Protein AF-A0A958RRZ6-F1 (afdb_monomer)

Sequence (248 aa):
MHFLVVSGFHLVIVDNLLTRVAFVKNRKGLQTFVLCFFALTAGLAPPITRSLVNKLLTDFSKKMRLSFDSLGICLLTSTLLLIVQPSWVHSTSFHLSWISSIVLNIPIQSSLIKGFLFYVLLLPLILQFQLPSPLSPIIIFFFGIAFVAVLFPVSVLAQFIAPFRQLGDGIWSATIHILREVSQASEFYLNESHSRSIEGVIYVCAIQIFFLSLSVSWRRSLFFSRVKPLNPSKSTNSSSGTSAKVPS

Foldseek 3Di:
DLLLVLQCVVLVVLLVVLVPPPPDPPSVVVSLVVLVVVCVVVVVPQSSVLVSQLVVLVVVCVVVVPPDQSLNSLLVSLVVVCVVPVCCLLPLSNLLNSLSSNLVRPPDPDPVVSVVSSCVLCVLVVVLVDDDDPCNVVVCVVVSCCCVVPLVVLVVCLVPPVVSVVVNVVVVVVVVVVVVVVVVVRPPDDDDNPPSSVVSSVSSVVVSVVSVVVVVVVVVVVVVVVPDPPPPPPPDDDDDDDDDDDDD

Mean predicted aligned error: 11.24 Å

Solvent-accessible surface area (backbone atoms only — not comparable to full-atom values): 14449 Å² total; per-residue (Å²): 111,64,80,65,67,21,64,30,51,68,57,53,49,52,49,55,54,56,68,66,54,82,84,58,92,58,50,67,62,53,48,54,50,51,52,50,51,52,33,57,78,60,68,53,42,56,21,46,44,50,49,51,49,34,48,52,51,50,53,48,29,60,74,70,66,50,91,69,51,70,47,56,45,50,51,51,38,52,53,52,46,40,70,76,41,55,74,49,63,74,32,64,53,33,50,55,24,47,53,51,51,50,51,72,47,47,93,67,84,51,66,66,59,45,51,52,52,46,48,63,71,41,40,69,63,44,62,73,78,42,82,79,56,91,58,48,66,59,52,52,50,55,52,38,50,48,40,61,72,47,50,45,56,37,49,57,44,23,75,78,36,71,78,38,31,60,54,32,53,50,54,48,50,53,51,52,51,54,51,46,58,59,44,62,75,54,59,88,65,84,90,81,85,72,78,62,59,59,61,48,36,53,51,53,52,51,52,50,52,51,53,51,52,49,53,54,52,53,52,51,52,55,52,54,69,66,56,62,75,78,73,77,72,81,79,76,85,77,87,88,85,86,82,88,80,88,82,135

Radius of gyration: 27.42 Å; Cα contacts (8 Å, |Δi|>4): 139; chains: 1; bounding box: 76×66×98 Å

Secondary structure (DSSP, 8-state):
-HHHHTT-HHHHHHHHHHHH-TT-TTHHHHHHHHHHHHHHHTTT-HHHHHHHHHHHHHHHHHHTT----HHHHHHHHHHHHHHH-GGGGG-HHHHHHHHHHHHHHS----HHHHHHHHHHHHHHHHTTT----TTHHHHHHHHHHHIIIIIHHHHHHHHH-HHHHHHHHHHHHHHHHHHHHHHHTTTTS----STHHHHHHHHHHHHHHHHHHHHHHHHHHHHHHHS---------------------

Structure (mmCIF, N/CA/C/O backbone):
data_AF-A0A958RRZ6-F1
#
_entry.id   AF-A0A958RRZ6-F1
#
loop_
_atom_site.group_PDB
_atom_site.id
_atom_site.type_symbol
_atom_site.label_atom_id
_atom_site.label_alt_id
_atom_site.label_comp_id
_atom_site.label_asym_id
_atom_site.label_entity_id
_atom_site.label_seq_id
_atom_site.pdbx_PDB_ins_code
_atom_site.Cartn_x
_atom_site.Cartn_y
_atom_site.Cartn_z
_atom_site.occupancy
_atom_site.B_iso_or_equiv
_atom_site.auth_seq_id
_atom_site.auth_comp_id
_atom_site.auth_asym_id
_atom_site.auth_atom_id
_atom_site.pdbx_PDB_model_num
ATOM 1 N N . MET A 1 1 ? 7.078 1.009 -13.554 1.00 38.91 1 MET A N 1
ATOM 2 C CA . MET A 1 1 ? 6.333 -0.187 -13.086 1.00 38.91 1 MET A CA 1
ATOM 3 C C . MET A 1 1 ? 6.124 -0.228 -11.570 1.00 38.91 1 MET A C 1
ATOM 5 O O . MET A 1 1 ? 5.000 -0.494 -11.161 1.00 38.91 1 MET A O 1
ATOM 9 N N . HIS A 1 2 ? 7.126 0.090 -10.732 1.00 43.28 2 HIS A N 1
ATOM 10 C CA . HIS A 1 2 ? 6.972 0.048 -9.266 1.00 43.28 2 HIS A CA 1
ATOM 11 C C . HIS A 1 2 ? 5.745 0.818 -8.744 1.00 43.28 2 HIS A C 1
ATOM 13 O O . HIS A 1 2 ? 4.931 0.220 -8.059 1.00 43.28 2 HIS A O 1
ATOM 19 N N . PHE A 1 3 ? 5.511 2.075 -9.136 1.00 42.69 3 PHE A N 1
ATOM 20 C CA . PHE A 1 3 ? 4.385 2.877 -8.616 1.00 42.69 3 PHE A CA 1
ATOM 21 C C . PHE A 1 3 ? 2.980 2.268 -8.802 1.00 42.69 3 PHE A C 1
ATOM 23 O O . PHE A 1 3 ? 2.107 2.486 -7.965 1.00 42.69 3 PHE A O 1
ATOM 30 N N . LEU A 1 4 ? 2.766 1.473 -9.854 1.00 41.72 4 LEU A N 1
ATOM 31 C CA . LEU A 1 4 ? 1.467 0.859 -10.162 1.00 41.72 4 LEU A CA 1
ATOM 32 C C . LEU A 1 4 ? 1.274 -0.502 -9.492 1.00 41.72 4 LEU A C 1
ATOM 34 O O . LEU A 1 4 ? 0.159 -0.865 -9.126 1.00 41.72 4 LEU A O 1
ATOM 38 N N . VAL A 1 5 ? 2.368 -1.232 -9.274 1.00 47.50 5 VAL A N 1
ATOM 39 C CA . VAL A 1 5 ? 2.376 -2.512 -8.549 1.00 47.50 5 VAL A CA 1
ATOM 40 C C . VAL A 1 5 ? 2.359 -2.288 -7.027 1.00 47.50 5 VAL A C 1
ATOM 42 O O . VAL A 1 5 ? 1.821 -3.094 -6.271 1.00 47.50 5 VAL A O 1
ATOM 45 N N . VAL A 1 6 ? 2.891 -1.157 -6.561 1.00 49.62 6 VAL A N 1
ATOM 46 C CA . VAL A 1 6 ? 3.127 -0.842 -5.141 1.00 49.62 6 VAL A CA 1
ATOM 47 C C . VAL A 1 6 ? 1.870 -0.460 -4.349 1.00 49.62 6 VAL A C 1
ATOM 49 O O . VAL A 1 6 ? 1.841 -0.597 -3.122 1.00 49.62 6 VAL A O 1
ATOM 52 N N . SER A 1 7 ? 0.807 -0.001 -5.002 1.00 54.22 7 SER A N 1
ATOM 53 C CA . SER A 1 7 ? -0.358 0.546 -4.293 1.00 54.22 7 SER A CA 1
ATOM 54 C C . SER A 1 7 ? -1.285 -0.516 -3.690 1.00 54.22 7 SER A C 1
ATOM 56 O O . SER A 1 7 ? -2.201 -0.167 -2.949 1.00 54.22 7 SER A O 1
ATOM 58 N N . GLY A 1 8 ? -1.103 -1.805 -4.006 1.00 57.88 8 GLY A N 1
ATOM 59 C CA . GLY A 1 8 ? -2.118 -2.814 -3.676 1.00 57.88 8 GLY A CA 1
ATOM 60 C C . GLY A 1 8 ? -3.463 -2.523 -4.361 1.00 57.88 8 GLY A C 1
ATOM 61 O O . GLY A 1 8 ? -4.487 -3.083 -3.981 1.00 57.88 8 GLY A O 1
ATOM 62 N N . PHE A 1 9 ? -3.475 -1.657 -5.381 1.00 65.88 9 PHE A N 1
ATOM 63 C CA . PHE A 1 9 ? -4.674 -1.288 -6.129 1.00 65.88 9 PHE A CA 1
ATOM 64 C C . PHE A 1 9 ? -5.311 -2.496 -6.814 1.00 65.88 9 PHE A C 1
ATOM 66 O O . PHE A 1 9 ? -6.529 -2.615 -6.822 1.00 65.88 9 PHE A O 1
ATOM 73 N N . HIS A 1 10 ? -4.500 -3.450 -7.276 1.00 68.38 10 HIS A N 1
ATOM 74 C CA . HIS A 1 10 ? -4.975 -4.744 -7.769 1.00 68.38 10 HIS A CA 1
ATOM 75 C C . HIS A 1 10 ? -5.830 -5.472 -6.723 1.00 68.38 10 HIS A C 1
ATOM 77 O O . HIS A 1 10 ? -6.904 -5.962 -7.047 1.00 68.38 10 HIS A O 1
ATOM 83 N N . LEU A 1 11 ? -5.410 -5.466 -5.453 1.00 67.00 11 LEU A N 1
ATOM 84 C CA . LEU A 1 11 ? -6.177 -6.050 -4.352 1.00 67.00 11 LEU A CA 1
ATOM 85 C C . LEU A 1 11 ? -7.494 -5.305 -4.121 1.00 67.00 11 LEU A C 1
ATOM 87 O O . LEU A 1 11 ? -8.515 -5.944 -3.893 1.00 67.00 11 LEU A O 1
ATOM 91 N N . VAL A 1 12 ? -7.488 -3.973 -4.218 1.00 69.19 12 VAL A N 1
ATOM 92 C CA . VAL A 1 12 ? -8.700 -3.144 -4.100 1.00 69.19 12 VAL A CA 1
ATOM 93 C C . VAL A 1 12 ? -9.655 -3.383 -5.272 1.00 69.19 12 VAL A C 1
ATOM 95 O O . VAL A 1 12 ? -10.864 -3.445 -5.071 1.00 69.19 12 VAL A O 1
ATOM 98 N N . ILE A 1 13 ? -9.143 -3.551 -6.492 1.00 71.12 13 ILE A N 1
ATOM 99 C CA . ILE A 1 13 ? -9.958 -3.902 -7.659 1.00 71.12 13 ILE A CA 1
ATOM 100 C C . ILE A 1 13 ? -10.558 -5.289 -7.481 1.00 71.12 13 ILE A C 1
ATOM 102 O O . ILE A 1 13 ? -11.761 -5.441 -7.664 1.00 71.12 13 ILE A O 1
ATOM 106 N N . VAL A 1 14 ? -9.753 -6.284 -7.105 1.00 70.38 14 VAL A N 1
ATOM 107 C CA . VAL A 1 14 ? -10.230 -7.651 -6.858 1.00 70.38 14 VAL A CA 1
ATOM 108 C C . VAL A 1 14 ? -11.285 -7.651 -5.748 1.00 70.38 14 VAL A C 1
ATOM 110 O O . VAL A 1 14 ? -12.340 -8.255 -5.921 1.00 70.38 14 VAL A O 1
ATOM 113 N N . ASP A 1 15 ? -11.060 -6.907 -4.661 1.00 70.81 15 ASP A N 1
ATOM 114 C CA . ASP A 1 15 ? -12.034 -6.681 -3.585 1.00 70.81 15 ASP A CA 1
ATOM 115 C C . ASP A 1 15 ? -13.344 -6.074 -4.128 1.00 70.81 15 ASP A C 1
ATOM 117 O O . ASP A 1 15 ? -14.431 -6.626 -3.931 1.00 70.81 15 ASP A O 1
ATOM 121 N N . ASN A 1 16 ? -13.254 -4.987 -4.896 1.00 75.25 16 ASN A N 1
ATOM 122 C CA . ASN A 1 16 ? -14.414 -4.306 -5.472 1.00 75.25 16 ASN A CA 1
ATOM 123 C C . ASN A 1 16 ? -15.174 -5.173 -6.486 1.00 75.25 16 ASN A C 1
ATOM 125 O O . ASN A 1 16 ? -16.406 -5.151 -6.506 1.00 75.25 16 ASN A O 1
ATOM 129 N N . LEU A 1 17 ? -14.466 -5.941 -7.317 1.00 76.69 17 LEU A N 1
ATOM 130 C CA . LEU A 1 17 ? -15.059 -6.871 -8.277 1.00 76.69 17 LEU A CA 1
ATOM 131 C C . LEU A 1 17 ? -15.799 -7.989 -7.546 1.00 76.69 17 LEU A C 1
ATOM 133 O O . LEU A 1 17 ? -16.977 -8.211 -7.818 1.00 76.69 17 LEU A O 1
ATOM 137 N N . LEU A 1 18 ? -15.158 -8.630 -6.564 1.00 74.50 18 LEU A N 1
ATOM 138 C CA . LEU A 1 18 ? -15.774 -9.681 -5.749 1.00 74.50 18 LEU A CA 1
ATOM 139 C C . LEU A 1 18 ? -16.993 -9.169 -4.979 1.00 74.50 18 LEU A C 1
ATOM 141 O O . LEU A 1 18 ? -17.994 -9.875 -4.870 1.00 74.50 18 LEU A O 1
ATOM 145 N N . THR A 1 19 ? -16.947 -7.925 -4.498 1.00 73.56 19 THR A N 1
ATOM 146 C CA . THR A 1 19 ? -18.075 -7.295 -3.797 1.00 73.56 19 THR A CA 1
ATOM 147 C C . THR A 1 19 ? -19.307 -7.152 -4.699 1.00 73.56 19 THR A C 1
ATOM 149 O O . THR A 1 19 ? -20.437 -7.277 -4.218 1.00 73.56 19 THR A O 1
ATOM 152 N N . ARG A 1 20 ? -19.110 -6.943 -6.009 1.00 78.00 20 ARG A N 1
ATOM 153 C CA . ARG A 1 20 ? -20.194 -6.827 -7.001 1.00 78.00 20 ARG A CA 1
ATOM 154 C C . ARG A 1 20 ? -20.777 -8.173 -7.435 1.00 78.00 20 ARG A C 1
ATOM 156 O O . ARG A 1 20 ? -21.882 -8.199 -7.972 1.00 78.00 20 ARG A O 1
ATOM 163 N N . VAL A 1 21 ? -20.097 -9.291 -7.179 1.00 78.06 21 VAL A N 1
ATOM 164 C CA . VAL A 1 21 ? -20.622 -10.626 -7.497 1.00 78.06 21 VAL A CA 1
ATOM 165 C C . VAL A 1 21 ? -21.685 -11.013 -6.459 1.00 78.06 21 VAL A C 1
ATOM 167 O O . VAL A 1 21 ? -21.392 -11.453 -5.347 1.00 78.06 21 VAL A O 1
ATOM 170 N N . ALA A 1 22 ? -22.957 -10.828 -6.820 1.00 58.88 22 ALA A N 1
ATOM 171 C CA . ALA A 1 22 ? -24.096 -10.930 -5.905 1.00 58.88 22 ALA A CA 1
ATOM 172 C C . ALA A 1 22 ? -24.429 -12.362 -5.419 1.00 58.88 22 ALA A C 1
ATOM 174 O O . ALA A 1 22 ? -25.208 -12.532 -4.481 1.00 58.88 22 ALA A O 1
ATOM 175 N N . PHE A 1 23 ? -23.838 -13.403 -6.000 1.00 70.88 23 PHE A N 1
ATOM 176 C CA . PHE A 1 23 ? -24.360 -14.769 -5.862 1.00 70.88 23 PHE A CA 1
ATOM 177 C C . PHE A 1 23 ? -23.712 -15.628 -4.766 1.00 70.88 23 PHE A C 1
ATOM 179 O O . PHE A 1 23 ? -24.150 -16.749 -4.526 1.00 70.88 23 PHE A O 1
ATOM 186 N N . VAL A 1 24 ? -22.699 -15.131 -4.051 1.00 73.75 24 VAL A N 1
ATOM 187 C CA . VAL A 1 24 ? -21.978 -15.945 -3.056 1.00 73.75 24 VAL A CA 1
ATOM 188 C C . VAL A 1 24 ? -22.533 -15.711 -1.643 1.00 73.75 24 VAL A C 1
ATOM 190 O O . VAL A 1 24 ? -22.578 -14.577 -1.173 1.00 73.75 24 VAL A O 1
ATOM 193 N N . LYS A 1 25 ? -22.934 -16.781 -0.936 1.00 73.94 25 LYS A N 1
ATOM 194 C CA . LYS A 1 25 ? -23.472 -16.727 0.445 1.00 73.94 25 LYS A CA 1
ATOM 195 C C . LYS A 1 25 ? -22.397 -16.395 1.494 1.00 73.94 25 LYS A C 1
ATOM 197 O O . LYS A 1 25 ? -22.675 -15.686 2.454 1.00 73.94 25 LYS A O 1
ATOM 202 N N . ASN A 1 26 ? -21.153 -16.846 1.293 1.00 79.56 26 ASN A N 1
ATOM 203 C CA . ASN A 1 26 ? -20.008 -16.561 2.170 1.00 79.56 26 ASN A CA 1
ATOM 204 C C . ASN A 1 26 ? -18.997 -15.600 1.511 1.00 79.56 26 ASN A C 1
ATOM 206 O O . ASN A 1 26 ? -17.836 -15.947 1.286 1.00 79.56 26 ASN A O 1
ATOM 210 N N . ARG A 1 27 ? -19.449 -14.386 1.163 1.00 78.75 27 ARG A N 1
ATOM 211 C CA . ARG A 1 27 ? -18.637 -13.416 0.396 1.00 78.75 27 ARG A CA 1
ATOM 212 C C . ARG A 1 27 ? -17.329 -13.048 1.085 1.00 78.75 27 ARG A C 1
ATOM 214 O O . ARG A 1 27 ? -16.295 -13.042 0.437 1.00 78.75 27 ARG A O 1
ATOM 221 N N . LYS A 1 28 ? -17.368 -12.778 2.395 1.00 80.44 28 LYS A N 1
ATOM 222 C CA . LYS A 1 28 ? -16.180 -12.359 3.157 1.00 80.44 28 LYS A CA 1
ATOM 223 C C . LYS A 1 28 ? -15.124 -13.462 3.212 1.00 80.44 28 LYS A C 1
ATOM 225 O O . LYS A 1 28 ? -13.957 -13.181 2.985 1.00 80.44 28 LYS A O 1
ATOM 230 N N . GLY A 1 29 ? -15.537 -14.710 3.457 1.00 84.12 29 GLY A N 1
ATOM 231 C CA . GLY A 1 29 ? -14.620 -15.851 3.470 1.00 84.12 29 GLY A CA 1
ATOM 232 C C . GLY A 1 29 ? -13.975 -16.090 2.105 1.00 84.12 29 GLY A C 1
ATOM 233 O O . GLY A 1 29 ? -12.754 -16.201 2.023 1.00 84.12 29 GLY A O 1
ATOM 234 N N . LEU A 1 30 ? -14.777 -16.089 1.031 1.00 82.50 30 LEU A N 1
ATOM 235 C CA . LEU A 1 30 ? -14.264 -16.228 -0.336 1.00 82.50 30 LEU A CA 1
ATOM 236 C C . LEU A 1 30 ? -13.318 -15.081 -0.696 1.00 82.50 30 LEU A C 1
ATOM 238 O O . LEU A 1 30 ? -12.262 -15.311 -1.270 1.00 82.50 30 LEU A O 1
ATOM 242 N N . GLN A 1 31 ? -13.672 -13.853 -0.329 1.00 82.19 31 GLN A N 1
ATOM 243 C CA . GLN A 1 31 ? -12.838 -12.689 -0.567 1.00 82.19 31 GLN A CA 1
ATOM 244 C C . GLN A 1 31 ? -11.481 -12.826 0.121 1.00 82.19 31 GLN A C 1
ATOM 246 O O . GLN A 1 31 ? -10.456 -12.703 -0.542 1.00 82.19 31 GLN A O 1
ATOM 251 N N . THR A 1 32 ? -11.450 -13.117 1.422 1.00 85.88 32 THR A N 1
ATOM 252 C CA . THR A 1 32 ? -10.188 -13.332 2.139 1.00 85.88 32 THR A CA 1
ATOM 253 C C . THR A 1 32 ? -9.383 -14.467 1.511 1.00 85.88 32 THR A C 1
ATOM 255 O O . THR A 1 32 ? -8.183 -14.311 1.315 1.00 85.88 32 THR A O 1
ATOM 258 N N . PHE A 1 33 ? -10.032 -15.570 1.128 1.00 86.69 33 PHE A N 1
ATOM 259 C CA . PHE A 1 33 ? -9.373 -16.688 0.456 1.00 86.69 33 PHE A CA 1
ATOM 260 C C . PHE A 1 33 ? -8.731 -16.276 -0.875 1.00 86.69 33 PHE A C 1
ATOM 262 O O . PHE A 1 33 ? -7.549 -16.538 -1.082 1.00 86.69 33 PHE A O 1
ATOM 269 N N . VAL A 1 34 ? -9.468 -15.581 -1.747 1.00 84.00 34 VAL A N 1
ATOM 270 C CA . VAL A 1 34 ? -8.956 -15.107 -3.044 1.00 84.00 34 VAL A CA 1
ATOM 271 C C . VAL A 1 34 ? -7.809 -14.120 -2.850 1.00 84.00 34 VAL A C 1
ATOM 273 O O . VAL A 1 34 ? -6.812 -14.202 -3.559 1.00 84.00 34 VAL A O 1
ATOM 276 N N . LEU A 1 35 ? -7.909 -13.219 -1.870 1.00 83.94 35 LEU A N 1
ATOM 277 C CA . LEU A 1 35 ? -6.840 -12.270 -1.562 1.00 83.94 35 LEU A CA 1
ATOM 278 C C . LEU A 1 35 ? -5.577 -12.972 -1.039 1.00 83.94 35 LEU A C 1
ATOM 280 O O . LEU A 1 35 ? -4.474 -12.620 -1.454 1.00 83.94 35 LEU A O 1
ATOM 284 N N . CYS A 1 36 ? -5.724 -13.977 -0.172 1.00 87.81 36 CYS A N 1
ATOM 285 C CA . CYS A 1 36 ? -4.607 -14.797 0.300 1.00 87.81 36 CYS A CA 1
ATOM 286 C C . CYS A 1 36 ? -3.972 -15.591 -0.846 1.00 87.81 36 CYS A C 1
ATOM 288 O O . CYS A 1 36 ? -2.753 -15.583 -0.992 1.00 87.81 36 CYS A O 1
ATOM 290 N N . PHE A 1 37 ? -4.788 -16.236 -1.682 1.00 85.62 37 PHE A N 1
ATOM 291 C CA . PHE A 1 37 ? -4.311 -16.976 -2.846 1.00 85.62 37 PHE A CA 1
ATOM 292 C 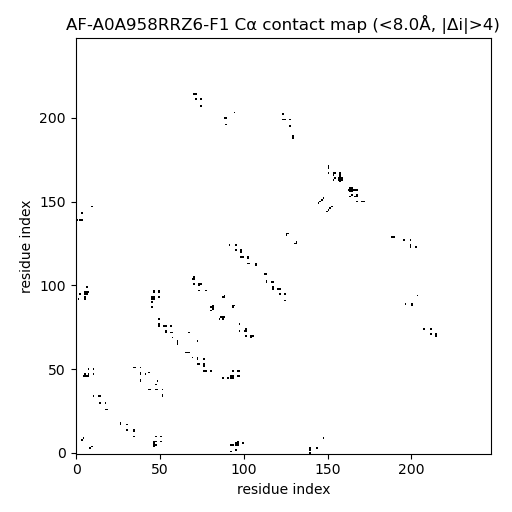C . PHE A 1 37 ? -3.557 -16.058 -3.811 1.00 85.62 37 PHE A C 1
ATOM 294 O O . PHE A 1 37 ? -2.429 -16.359 -4.191 1.00 85.62 37 PHE A O 1
ATOM 301 N N . PHE A 1 38 ? -4.122 -14.888 -4.120 1.00 83.12 38 PHE A N 1
ATOM 302 C CA . PHE A 1 38 ? -3.458 -13.873 -4.931 1.00 83.12 38 PHE A CA 1
ATOM 303 C C . PHE A 1 38 ? -2.105 -13.474 -4.330 1.00 83.12 38 PHE A C 1
ATOM 305 O O . PHE A 1 38 ? -1.098 -13.468 -5.037 1.00 83.12 38 PHE A O 1
ATOM 312 N N . ALA A 1 39 ? -2.047 -13.211 -3.021 1.00 86.19 39 ALA A N 1
ATOM 313 C CA . ALA A 1 39 ? -0.801 -12.850 -2.351 1.00 86.19 39 ALA A CA 1
ATOM 314 C C . ALA A 1 39 ? 0.271 -13.949 -2.440 1.00 86.19 39 ALA A C 1
ATOM 316 O O . ALA A 1 39 ? 1.441 -13.631 -2.653 1.00 86.19 39 ALA A O 1
ATOM 317 N N . LEU A 1 40 ? -0.125 -15.221 -2.339 1.00 86.94 40 LEU A N 1
ATOM 318 C CA . LEU A 1 40 ? 0.776 -16.362 -2.520 1.00 86.94 40 LEU A CA 1
ATOM 319 C C . LEU A 1 40 ? 1.272 -16.467 -3.965 1.00 86.94 40 LEU A C 1
ATOM 321 O O . LEU A 1 40 ? 2.475 -16.581 -4.184 1.00 86.94 40 LEU A O 1
ATOM 325 N N . THR A 1 41 ? 0.378 -16.354 -4.954 1.00 79.25 41 THR A N 1
ATOM 326 C CA . THR A 1 41 ? 0.770 -16.382 -6.377 1.00 79.25 41 THR A CA 1
ATOM 327 C C . THR A 1 41 ? 1.669 -15.209 -6.765 1.00 79.25 41 THR A C 1
ATOM 329 O O . THR A 1 41 ? 2.517 -15.343 -7.641 1.00 79.25 41 THR A O 1
ATOM 332 N N . ALA A 1 42 ? 1.531 -14.074 -6.078 1.00 78.69 42 ALA A N 1
ATOM 333 C CA . ALA A 1 42 ? 2.367 -12.895 -6.262 1.00 78.69 42 ALA A CA 1
ATOM 334 C C . ALA A 1 42 ? 3.663 -12.920 -5.424 1.00 78.69 42 ALA A C 1
ATOM 336 O O . ALA A 1 42 ? 4.330 -11.890 -5.297 1.00 78.69 42 ALA A O 1
ATOM 337 N N . GLY A 1 43 ? 4.009 -14.061 -4.815 1.00 83.75 43 GLY A N 1
ATOM 338 C CA . GLY A 1 43 ? 5.267 -14.246 -4.087 1.00 83.75 43 GLY A CA 1
ATOM 339 C C . GLY A 1 43 ? 5.382 -13.429 -2.798 1.00 83.75 43 GLY A C 1
ATOM 340 O O . GLY A 1 43 ? 6.492 -13.096 -2.392 1.00 83.75 43 GLY A O 1
ATOM 341 N N . LEU A 1 44 ? 4.256 -13.067 -2.169 1.00 87.00 44 LEU A N 1
ATOM 342 C CA . LEU A 1 44 ? 4.213 -12.303 -0.913 1.00 87.00 44 LEU A CA 1
ATOM 343 C C . LEU A 1 44 ? 5.025 -10.996 -0.951 1.00 87.00 44 LEU A C 1
ATOM 345 O O . LEU A 1 44 ? 5.613 -10.583 0.055 1.00 87.00 44 LEU A O 1
ATOM 349 N N . ALA A 1 45 ? 5.027 -10.313 -2.101 1.00 87.06 45 ALA A N 1
ATOM 350 C CA . ALA A 1 45 ? 5.711 -9.035 -2.252 1.00 87.06 45 ALA A CA 1
ATOM 351 C C . ALA A 1 45 ? 5.294 -8.038 -1.142 1.00 87.06 45 ALA A C 1
ATOM 353 O O . ALA A 1 45 ? 4.108 -7.967 -0.796 1.00 87.06 45 ALA A O 1
ATOM 354 N N . PRO A 1 46 ? 6.217 -7.209 -0.612 1.00 89.31 46 PRO A N 1
ATOM 355 C CA . PRO A 1 46 ? 5.953 -6.340 0.539 1.00 89.31 46 PRO A CA 1
ATOM 356 C C . PRO A 1 46 ? 4.661 -5.498 0.472 1.00 89.31 46 PRO A C 1
ATOM 358 O O . PRO A 1 46 ? 3.899 -5.513 1.442 1.00 89.31 46 PRO A O 1
ATOM 361 N N . PRO A 1 47 ? 4.336 -4.794 -0.638 1.00 88.06 47 PRO A N 1
ATOM 362 C CA . PRO A 1 47 ? 3.096 -4.015 -0.726 1.00 88.06 47 PRO A CA 1
ATOM 363 C C . PRO A 1 47 ? 1.831 -4.882 -0.647 1.00 88.06 47 PRO A C 1
ATOM 365 O O . PRO A 1 47 ? 0.834 -4.475 -0.045 1.00 88.06 47 PRO A O 1
ATOM 368 N N . ILE A 1 48 ? 1.878 -6.082 -1.230 1.00 88.12 48 ILE A N 1
ATOM 369 C CA . ILE A 1 48 ? 0.763 -7.030 -1.274 1.00 88.12 48 ILE A CA 1
ATOM 370 C C . ILE A 1 48 ? 0.522 -7.583 0.125 1.00 88.12 48 ILE A C 1
ATOM 372 O O . ILE A 1 48 ? -0.584 -7.449 0.652 1.00 88.12 48 ILE A O 1
ATOM 376 N N . THR A 1 49 ? 1.570 -8.096 0.770 1.00 91.94 49 THR A N 1
ATOM 377 C CA . THR A 1 49 ? 1.487 -8.632 2.132 1.00 91.94 49 THR A CA 1
ATOM 378 C C . THR A 1 49 ? 1.028 -7.566 3.122 1.00 91.94 49 THR A C 1
ATOM 380 O O . THR A 1 49 ? 0.142 -7.823 3.935 1.00 91.94 49 THR A O 1
ATOM 383 N N . ARG A 1 50 ? 1.522 -6.327 2.995 1.00 93.12 50 ARG A N 1
ATOM 384 C CA . ARG A 1 50 ? 1.048 -5.199 3.806 1.00 93.12 50 ARG A CA 1
ATOM 385 C C . ARG A 1 50 ? -0.437 -4.923 3.624 1.00 93.12 50 ARG A C 1
ATOM 387 O O . ARG A 1 50 ? -1.152 -4.784 4.614 1.00 93.12 50 ARG A O 1
ATOM 394 N N . SER A 1 51 ? -0.918 -4.858 2.386 1.00 89.69 51 SER A N 1
ATOM 395 C CA . SER A 1 51 ? -2.344 -4.635 2.125 1.00 89.69 51 SER A CA 1
ATOM 396 C C . SER A 1 51 ? -3.227 -5.771 2.667 1.00 89.69 51 SER A C 1
ATOM 398 O O . SER A 1 51 ? -4.273 -5.494 3.259 1.00 89.69 51 SER A O 1
ATOM 400 N N . LEU A 1 52 ? -2.768 -7.025 2.559 1.00 91.00 52 LEU A N 1
ATOM 401 C CA . LEU A 1 52 ? -3.454 -8.201 3.092 1.00 91.00 52 LEU A CA 1
ATOM 402 C C . LEU A 1 52 ? -3.537 -8.153 4.622 1.00 91.00 52 LEU A C 1
ATOM 404 O O . LEU A 1 52 ? -4.631 -8.241 5.178 1.00 91.00 52 LEU A O 1
ATOM 408 N N . VAL A 1 53 ? -2.410 -7.947 5.310 1.00 94.38 53 VAL A N 1
ATOM 409 C CA . VAL A 1 53 ? -2.381 -7.857 6.780 1.00 94.38 53 VAL A CA 1
ATOM 410 C C . VAL A 1 53 ? -3.206 -6.668 7.274 1.00 94.38 53 VAL A C 1
ATOM 412 O O . VAL A 1 53 ? -3.966 -6.816 8.228 1.00 94.38 53 VAL A O 1
ATOM 415 N N . ASN A 1 54 ? -3.154 -5.519 6.592 1.00 93.44 54 ASN A N 1
ATOM 416 C CA . ASN A 1 54 ? -3.971 -4.358 6.945 1.00 93.44 54 ASN A CA 1
ATOM 417 C C . ASN A 1 54 ? -5.473 -4.667 6.848 1.00 93.44 54 ASN A C 1
ATOM 419 O O . ASN A 1 54 ? -6.243 -4.288 7.733 1.00 93.44 54 ASN A O 1
ATOM 423 N N . LYS A 1 55 ? -5.903 -5.374 5.794 1.00 90.19 55 LYS A N 1
ATOM 424 C CA . LYS A 1 55 ? -7.294 -5.826 5.634 1.00 90.19 55 LYS A CA 1
ATOM 425 C C . LYS A 1 55 ? -7.692 -6.786 6.756 1.00 90.19 55 LYS A C 1
ATOM 427 O O . LYS A 1 55 ? -8.711 -6.554 7.403 1.00 90.19 55 LYS A O 1
ATOM 432 N N . LEU A 1 56 ? -6.870 -7.801 7.032 1.00 92.56 56 LEU A N 1
ATOM 433 C CA . LEU A 1 56 ? -7.116 -8.775 8.100 1.00 92.56 56 LEU A CA 1
ATOM 434 C C . LEU A 1 56 ? -7.220 -8.104 9.473 1.00 92.56 56 LEU A C 1
ATOM 436 O O . LEU A 1 56 ? -8.163 -8.377 10.212 1.00 92.56 56 LEU A O 1
ATOM 440 N N . LEU A 1 57 ? -6.313 -7.179 9.797 1.00 94.69 57 LEU A N 1
ATOM 441 C CA . LEU A 1 57 ? -6.361 -6.413 11.044 1.00 94.69 57 LEU A CA 1
ATOM 442 C C . LEU A 1 57 ? -7.576 -5.488 11.108 1.00 94.69 57 LEU A C 1
ATOM 444 O O . LEU A 1 57 ? -8.169 -5.340 12.172 1.00 94.69 57 LEU A O 1
ATOM 448 N N . THR A 1 58 ? -7.992 -4.907 9.982 1.00 92.19 58 THR A N 1
ATOM 449 C CA . THR A 1 58 ? -9.226 -4.110 9.902 1.00 92.19 58 THR A CA 1
ATOM 450 C C . THR A 1 58 ? -10.456 -4.957 10.207 1.00 92.19 58 THR A C 1
ATOM 452 O O . THR A 1 58 ? -11.297 -4.560 11.018 1.00 92.19 58 THR A O 1
ATOM 455 N N . ASP A 1 59 ? -10.563 -6.130 9.591 1.00 90.94 59 ASP A N 1
ATOM 456 C CA . ASP A 1 59 ? -11.697 -7.029 9.790 1.00 90.94 59 ASP A CA 1
ATOM 457 C C . ASP A 1 59 ? -11.696 -7.630 11.203 1.00 90.94 59 ASP A C 1
ATOM 459 O O . ASP A 1 59 ? -12.746 -7.697 11.849 1.00 90.94 59 ASP A O 1
ATOM 463 N N . PHE A 1 60 ? -10.519 -7.980 11.727 1.00 93.31 60 PHE A N 1
ATOM 464 C CA . PHE A 1 60 ? -10.342 -8.434 13.104 1.00 93.31 60 PHE A CA 1
ATOM 465 C C . PHE A 1 60 ? -10.712 -7.347 14.119 1.00 93.31 60 PHE A C 1
ATOM 467 O O . PHE A 1 60 ? -11.501 -7.602 15.027 1.00 93.31 60 PHE A O 1
ATOM 474 N N . SER A 1 61 ? -10.219 -6.120 13.927 1.00 94.25 61 SER A N 1
ATOM 475 C CA . SER A 1 61 ? -10.539 -4.958 14.764 1.00 94.25 61 SER A CA 1
ATOM 476 C C . SER A 1 61 ? -12.048 -4.716 14.824 1.00 94.25 61 SER A C 1
ATOM 478 O O . SER A 1 61 ? -12.617 -4.601 15.910 1.00 94.25 61 SER A O 1
ATOM 480 N N . LYS A 1 62 ? -12.734 -4.766 13.673 1.00 91.00 62 LYS A N 1
ATOM 481 C CA . LYS A 1 62 ? -14.201 -4.661 13.598 1.00 91.00 62 LYS A CA 1
ATOM 482 C C . LYS A 1 62 ? -14.908 -5.802 14.330 1.00 91.00 62 LYS A C 1
ATOM 484 O O . LYS A 1 62 ? -15.858 -5.545 15.067 1.00 91.00 62 LYS A O 1
ATOM 489 N N . LYS A 1 63 ? -14.456 -7.048 14.148 1.00 92.31 63 LYS A N 1
ATOM 490 C CA . LYS A 1 63 ? -15.043 -8.230 14.805 1.00 92.31 63 LYS A CA 1
ATOM 491 C C . LYS A 1 63 ? -14.907 -8.157 16.328 1.00 92.31 63 LYS A C 1
ATOM 493 O O . LYS A 1 63 ? -15.861 -8.463 17.035 1.00 92.31 63 LYS A O 1
ATOM 498 N N . MET A 1 64 ? -13.752 -7.707 16.809 1.00 95.31 64 MET A N 1
ATOM 499 C CA . MET A 1 64 ? -13.439 -7.565 18.233 1.00 95.31 64 MET A CA 1
ATOM 500 C C . MET A 1 64 ? -13.902 -6.228 18.831 1.00 95.31 64 MET A C 1
ATOM 502 O O . MET A 1 64 ? -13.717 -6.001 20.022 1.00 95.31 64 MET A O 1
ATOM 506 N N . ARG A 1 65 ? -14.507 -5.342 18.023 1.00 92.44 65 ARG A N 1
ATOM 507 C CA . ARG A 1 65 ? -14.923 -3.979 18.409 1.00 92.44 65 ARG A CA 1
ATOM 508 C C . ARG A 1 65 ? -13.780 -3.141 18.996 1.00 92.44 65 ARG A C 1
ATOM 510 O O . ARG A 1 65 ? -14.000 -2.306 19.871 1.00 92.44 65 ARG A O 1
ATOM 517 N N . LEU A 1 66 ? -12.560 -3.348 18.505 1.00 91.06 66 LEU A N 1
ATOM 518 C CA . LEU A 1 66 ? -11.410 -2.538 18.889 1.00 91.06 66 LEU A CA 1
ATOM 519 C C . LEU A 1 66 ? -11.546 -1.154 18.243 1.00 91.06 66 LEU A C 1
ATOM 521 O O . LEU A 1 66 ? -11.810 -1.024 17.049 1.00 91.06 66 LEU A O 1
ATOM 525 N N . SER A 1 67 ? -11.365 -0.094 19.025 1.00 88.19 67 SER A N 1
ATOM 526 C CA . SER A 1 67 ? -11.529 1.292 18.571 1.00 88.19 67 SER A CA 1
ATOM 527 C C . SER A 1 67 ? -10.272 1.833 17.874 1.00 88.19 67 SER A C 1
ATOM 529 O O . SER A 1 67 ? -9.810 2.935 18.182 1.00 88.19 67 SER A O 1
ATOM 531 N N . PHE A 1 68 ? -9.671 1.051 16.973 1.00 89.25 68 PHE A N 1
ATOM 532 C CA . PHE A 1 68 ? -8.565 1.535 16.148 1.00 89.25 68 PHE A CA 1
ATOM 533 C C . PHE A 1 68 ? -9.102 2.313 14.947 1.00 89.25 68 PHE A C 1
ATOM 535 O O . PHE A 1 68 ? -9.936 1.818 14.192 1.00 89.25 68 PHE A O 1
ATOM 542 N N . ASP A 1 69 ? -8.598 3.529 14.767 1.00 91.00 69 ASP A N 1
ATOM 543 C CA . ASP A 1 69 ? -8.765 4.297 13.541 1.00 91.00 69 ASP A CA 1
ATOM 544 C C . ASP A 1 69 ? -7.941 3.685 12.399 1.00 91.00 69 ASP A C 1
ATOM 546 O O . ASP A 1 69 ? -6.959 2.974 12.626 1.00 91.00 69 ASP A O 1
ATOM 550 N N . SER A 1 70 ? -8.323 3.968 11.152 1.00 90.25 70 SER A N 1
ATOM 551 C CA . SER A 1 70 ? -7.666 3.387 9.975 1.00 90.25 70 SER A CA 1
ATOM 552 C C . SER A 1 70 ? -6.168 3.715 9.906 1.00 90.25 70 SER A C 1
ATOM 554 O O . SER A 1 70 ? -5.372 2.869 9.497 1.00 90.25 70 SER A O 1
ATOM 556 N N . LEU A 1 71 ? -5.766 4.909 10.363 1.00 91.50 71 LEU A N 1
ATOM 557 C CA . LEU A 1 71 ? -4.357 5.292 10.471 1.00 91.50 71 LEU A CA 1
ATOM 558 C C . LEU A 1 71 ? -3.622 4.430 11.509 1.00 91.50 71 LEU A C 1
ATOM 560 O O . LEU A 1 71 ? -2.552 3.903 11.210 1.00 91.50 71 LEU A O 1
ATOM 564 N N . GLY A 1 72 ? -4.211 4.220 12.691 1.00 92.25 72 GLY A N 1
ATOM 565 C CA . GLY A 1 72 ? -3.656 3.340 13.717 1.00 92.25 72 GLY A CA 1
ATOM 566 C C . GLY A 1 72 ? -3.483 1.898 13.237 1.00 92.25 72 GLY A C 1
ATOM 567 O O . GLY A 1 72 ? -2.450 1.289 13.507 1.00 92.25 72 GLY A O 1
ATOM 568 N N . ILE A 1 73 ? -4.439 1.366 12.466 1.00 94.38 73 ILE A N 1
ATOM 569 C CA . ILE A 1 73 ? -4.323 0.027 11.861 1.00 94.38 73 ILE A CA 1
ATOM 570 C C . ILE A 1 73 ? -3.187 -0.014 10.833 1.00 94.38 73 ILE A C 1
ATOM 572 O O . ILE A 1 73 ? -2.406 -0.966 10.826 1.00 94.38 73 ILE A O 1
ATOM 576 N N . CYS A 1 74 ? -3.044 1.025 10.007 1.00 93.00 74 CYS A N 1
ATOM 577 C CA . CYS A 1 74 ? -1.960 1.122 9.029 1.00 93.00 74 CYS A CA 1
ATOM 578 C C . CYS A 1 74 ? -0.576 1.147 9.702 1.00 93.00 74 CYS A C 1
ATOM 580 O O . CYS A 1 74 ? 0.351 0.461 9.256 1.00 93.00 74 CYS A O 1
ATOM 582 N N . LEU A 1 75 ? -0.435 1.907 10.793 1.00 92.62 75 LEU A N 1
ATOM 583 C CA . LEU A 1 75 ? 0.799 1.970 11.579 1.00 92.62 75 LEU A CA 1
ATOM 584 C C . LEU A 1 75 ? 1.091 0.628 12.256 1.00 92.62 75 LEU A C 1
ATOM 586 O O . LEU A 1 75 ? 2.187 0.099 12.090 1.00 92.62 75 LEU A O 1
ATOM 590 N N . LEU A 1 76 ? 0.098 0.030 12.923 1.00 93.94 76 LEU A N 1
ATOM 591 C CA . LEU A 1 76 ? 0.230 -1.282 13.560 1.00 93.94 76 LEU A CA 1
ATOM 592 C C . LEU A 1 76 ? 0.633 -2.366 12.555 1.00 93.94 76 LEU A C 1
ATOM 594 O O . LEU A 1 76 ? 1.545 -3.141 12.825 1.00 93.94 76 LEU A O 1
ATOM 598 N N . THR A 1 77 ? -0.007 -2.389 11.384 1.00 95.38 77 THR A N 1
ATOM 599 C CA . THR A 1 77 ? 0.318 -3.328 10.303 1.00 95.38 77 THR A CA 1
ATOM 600 C C . THR A 1 77 ? 1.786 -3.230 9.914 1.00 95.38 77 THR A C 1
ATOM 602 O O . THR A 1 77 ? 2.470 -4.239 9.786 1.00 95.38 77 THR A O 1
ATOM 605 N N . SER A 1 78 ? 2.275 -2.008 9.725 1.00 93.12 78 SER A N 1
ATOM 606 C CA . SER A 1 78 ? 3.630 -1.778 9.224 1.00 93.12 78 SER A CA 1
ATOM 607 C C . SER A 1 78 ? 4.670 -2.126 10.285 1.00 93.12 78 SER A C 1
ATOM 609 O O . SER A 1 78 ? 5.656 -2.785 9.972 1.00 93.12 78 SER A O 1
ATOM 611 N N . THR A 1 79 ? 4.401 -1.796 11.550 1.00 92.88 79 THR A N 1
ATOM 612 C CA . THR A 1 79 ? 5.225 -2.224 12.686 1.00 92.88 79 THR A CA 1
ATOM 613 C C . THR A 1 79 ? 5.272 -3.74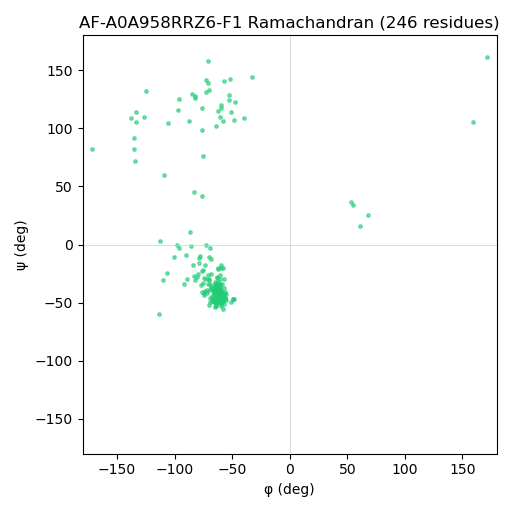8 12.807 1.00 92.88 79 THR A C 1
ATOM 615 O O . THR A 1 79 ? 6.357 -4.308 12.912 1.00 92.88 79 THR A O 1
ATOM 618 N N . LEU A 1 80 ? 4.127 -4.437 12.739 1.00 95.75 80 LEU A N 1
ATOM 619 C CA . LEU A 1 80 ? 4.083 -5.903 12.806 1.00 95.75 80 LEU A CA 1
ATOM 620 C C . LEU A 1 80 ? 4.885 -6.550 11.675 1.00 95.75 80 LEU A C 1
ATOM 622 O O . LEU A 1 80 ? 5.619 -7.503 11.910 1.00 95.75 80 LEU A O 1
ATOM 626 N N . LEU A 1 81 ? 4.783 -6.018 10.459 1.00 95.88 81 LEU A N 1
ATOM 627 C CA . LEU A 1 81 ? 5.522 -6.548 9.316 1.00 95.88 81 LEU A CA 1
ATOM 628 C C . LEU A 1 81 ? 7.025 -6.314 9.422 1.00 95.88 81 LEU A C 1
ATOM 630 O O . LEU A 1 81 ? 7.779 -7.202 9.047 1.00 95.88 81 LEU A O 1
ATOM 634 N N . LEU A 1 82 ? 7.464 -5.177 9.965 1.00 93.50 82 LEU A N 1
ATOM 635 C CA . LEU A 1 82 ? 8.884 -4.932 10.229 1.00 93.50 82 LEU A CA 1
ATOM 636 C C . LEU A 1 82 ? 9.427 -5.804 11.370 1.00 93.50 82 LEU A C 1
ATOM 638 O O . LEU A 1 82 ? 10.595 -6.171 11.337 1.00 93.50 82 LEU A O 1
ATOM 642 N N . ILE A 1 83 ? 8.595 -6.178 12.348 1.00 94.50 83 ILE A N 1
ATOM 643 C CA . ILE A 1 83 ? 8.978 -7.154 13.382 1.00 94.50 83 ILE A CA 1
ATOM 644 C C . ILE A 1 83 ? 9.155 -8.547 12.763 1.00 94.50 83 ILE A C 1
ATOM 646 O O . ILE A 1 83 ? 10.124 -9.234 13.069 1.00 94.50 83 ILE A O 1
ATOM 650 N N . VAL A 1 84 ? 8.228 -8.963 11.893 1.00 95.25 84 VAL A N 1
ATOM 651 C CA . VAL A 1 84 ? 8.257 -10.293 11.258 1.00 95.25 84 VAL A CA 1
ATOM 652 C C . VAL A 1 84 ? 9.346 -10.391 10.189 1.00 95.25 84 VAL A C 1
ATOM 654 O O . VAL A 1 84 ? 10.002 -11.422 10.086 1.00 95.25 84 VAL A O 1
ATOM 657 N N . GLN A 1 85 ? 9.543 -9.336 9.398 1.00 94.81 85 GLN A N 1
ATOM 658 C CA . GLN A 1 85 ? 10.519 -9.291 8.313 1.00 94.81 85 GLN A CA 1
ATOM 659 C C . GLN A 1 85 ? 11.298 -7.963 8.330 1.00 94.81 85 GLN A C 1
ATOM 661 O O . GLN A 1 85 ? 10.998 -7.047 7.558 1.00 94.81 85 GLN A O 1
ATOM 666 N N . PRO A 1 86 ? 12.339 -7.854 9.178 1.00 92.12 86 PRO A N 1
ATOM 667 C CA . PRO A 1 86 ? 13.095 -6.613 9.369 1.00 92.12 86 PRO A CA 1
ATOM 668 C C . PRO A 1 86 ? 13.776 -6.098 8.101 1.00 92.12 86 PRO A C 1
ATOM 670 O O . PRO A 1 86 ? 13.905 -4.892 7.911 1.00 92.12 86 PRO A O 1
ATOM 673 N N . SER A 1 87 ? 14.154 -6.995 7.185 1.00 89.06 87 SER A N 1
ATOM 674 C CA . SER A 1 87 ? 14.775 -6.635 5.903 1.00 89.06 87 SER A CA 1
ATOM 675 C C . SER A 1 87 ? 13.891 -5.737 5.029 1.00 89.06 87 SER A C 1
ATOM 677 O O . SER A 1 87 ? 14.401 -5.029 4.159 1.00 89.06 87 SER A O 1
ATOM 679 N N . TRP A 1 88 ? 12.575 -5.699 5.270 1.00 91.06 88 TRP A N 1
ATOM 680 C CA . TRP A 1 88 ? 11.663 -4.797 4.564 1.00 91.06 88 TRP A CA 1
ATOM 681 C C . TRP A 1 88 ? 11.867 -3.324 4.900 1.00 91.06 88 TRP A C 1
ATOM 683 O O . TRP A 1 88 ? 11.395 -2.484 4.137 1.00 91.06 88 TRP A O 1
ATOM 693 N N . VAL A 1 89 ? 12.637 -3.004 5.943 1.00 89.00 89 VAL A N 1
ATOM 694 C CA . VAL A 1 89 ? 13.111 -1.637 6.191 1.00 89.00 89 VAL A CA 1
ATOM 695 C C . VAL A 1 89 ? 14.019 -1.121 5.069 1.00 89.00 89 VAL A C 1
ATOM 697 O O . VAL A 1 89 ? 14.185 0.077 4.911 1.00 89.00 89 VAL A O 1
ATOM 700 N N . HIS A 1 90 ? 14.604 -2.002 4.256 1.00 84.25 90 HIS A N 1
ATOM 701 C CA . HIS A 1 90 ? 15.361 -1.613 3.061 1.00 84.25 90 HIS A CA 1
ATOM 702 C C . HIS A 1 90 ? 14.519 -1.724 1.784 1.00 84.25 90 HIS A C 1
ATOM 704 O O . HIS A 1 90 ? 14.995 -1.434 0.687 1.00 84.25 90 HIS A O 1
ATOM 710 N N . SER A 1 91 ? 13.256 -2.148 1.894 1.00 84.62 91 SER A N 1
ATOM 711 C CA . SER A 1 91 ? 12.388 -2.330 0.740 1.00 84.62 91 SER A CA 1
ATOM 712 C C . SER A 1 91 ? 11.676 -1.034 0.386 1.00 84.62 91 SER A C 1
ATOM 714 O O . SER A 1 91 ? 10.672 -0.650 0.988 1.00 84.62 91 SER A O 1
ATOM 716 N N . THR A 1 92 ? 12.103 -0.404 -0.701 1.00 82.88 92 THR A N 1
ATOM 717 C CA . THR A 1 92 ? 11.417 0.778 -1.232 1.00 82.88 92 THR A CA 1
ATOM 718 C C . THR A 1 92 ? 9.951 0.500 -1.558 1.00 82.88 92 THR A C 1
ATOM 720 O O . THR A 1 92 ? 9.085 1.333 -1.301 1.00 82.88 92 THR A O 1
ATOM 723 N N . SER A 1 93 ? 9.634 -0.690 -2.073 1.00 83.50 93 SER A N 1
ATOM 724 C CA . SER A 1 93 ? 8.243 -1.059 -2.368 1.00 83.50 93 SER A CA 1
ATOM 725 C C . SER A 1 93 ? 7.372 -1.083 -1.113 1.00 83.50 93 SER A C 1
ATOM 727 O O . SER A 1 93 ? 6.208 -0.683 -1.171 1.00 83.50 93 SER A O 1
ATOM 729 N N . PHE A 1 94 ? 7.929 -1.518 0.021 1.00 88.75 94 PHE A N 1
ATOM 730 C CA . PHE A 1 94 ? 7.250 -1.447 1.310 1.00 88.75 94 PHE A CA 1
ATOM 731 C C . PHE A 1 94 ? 7.003 0.010 1.713 1.00 88.75 94 PHE A C 1
ATOM 733 O O . PHE A 1 94 ? 5.859 0.383 1.981 1.00 88.75 94 PHE A O 1
ATOM 740 N N . HIS A 1 95 ? 8.041 0.850 1.662 1.00 88.38 95 HIS A N 1
ATOM 741 C CA . HIS A 1 95 ? 7.946 2.252 2.071 1.00 88.38 95 HIS A CA 1
ATOM 742 C C . HIS A 1 95 ? 6.955 3.059 1.231 1.00 88.38 95 HIS A C 1
ATOM 744 O O . HIS A 1 95 ? 6.111 3.762 1.781 1.00 88.38 95 HIS A O 1
ATOM 750 N N . LEU A 1 96 ? 7.003 2.925 -0.096 1.00 85.12 96 LEU A N 1
ATOM 751 C CA . LEU A 1 96 ? 6.080 3.610 -1.000 1.00 85.12 96 LEU A CA 1
ATOM 752 C C . LEU A 1 96 ? 4.621 3.207 -0.720 1.00 85.12 96 LEU A C 1
ATOM 754 O O . LEU A 1 96 ? 3.730 4.057 -0.667 1.00 85.12 96 LEU A O 1
ATOM 758 N N . SER A 1 97 ? 4.371 1.912 -0.499 1.00 87.81 97 SER A N 1
ATOM 759 C CA . SER A 1 97 ? 3.033 1.391 -0.187 1.00 87.81 97 SER A CA 1
ATOM 760 C C . SER A 1 97 ? 2.523 1.888 1.165 1.00 87.81 97 SER A C 1
ATOM 762 O O . SER A 1 97 ? 1.336 2.197 1.330 1.00 87.81 97 SER A O 1
ATOM 764 N N . TRP A 1 98 ? 3.426 1.972 2.138 1.00 90.06 98 TRP A N 1
ATOM 765 C CA . TRP A 1 98 ? 3.136 2.451 3.477 1.00 90.06 98 TRP A CA 1
ATOM 766 C C . TRP A 1 98 ? 2.843 3.955 3.499 1.00 90.06 98 TRP A C 1
ATOM 768 O O . TRP A 1 98 ? 1.780 4.339 3.988 1.00 90.06 98 TRP A O 1
ATOM 778 N N . ILE A 1 99 ? 3.690 4.788 2.883 1.00 89.88 99 ILE A N 1
ATOM 779 C CA . ILE A 1 99 ? 3.472 6.240 2.747 1.00 89.88 99 ILE A CA 1
ATOM 780 C C . ILE A 1 99 ? 2.149 6.515 2.030 1.00 89.88 99 ILE A C 1
ATOM 782 O O . ILE A 1 99 ? 1.339 7.308 2.510 1.00 89.88 99 ILE A O 1
ATOM 786 N N . SER A 1 100 ? 1.883 5.810 0.925 1.00 86.88 100 SER A N 1
ATOM 787 C CA . SER A 1 100 ? 0.605 5.916 0.213 1.00 86.88 100 SER A CA 1
ATOM 788 C C . SER A 1 100 ? -0.580 5.619 1.129 1.00 86.88 100 SER A C 1
ATOM 790 O O . SER A 1 100 ? -1.545 6.381 1.177 1.00 86.88 100 SER A O 1
ATOM 792 N N . SER A 1 101 ? -0.480 4.560 1.931 1.00 89.31 101 SER A N 1
ATOM 793 C CA . SER A 1 101 ? -1.551 4.190 2.856 1.00 89.31 101 SER A CA 1
ATOM 794 C C . SER A 1 101 ? -1.723 5.188 3.990 1.00 89.31 101 SER A C 1
ATOM 796 O O . SER A 1 101 ? -2.861 5.472 4.355 1.00 89.31 101 SER A O 1
ATOM 798 N N . ILE A 1 102 ? -0.641 5.758 4.522 1.00 89.75 102 ILE A N 1
ATOM 799 C CA . ILE A 1 102 ? -0.729 6.836 5.508 1.00 89.75 102 ILE A CA 1
ATOM 800 C C . ILE A 1 102 ? -1.508 8.005 4.914 1.00 89.75 102 ILE A C 1
ATOM 802 O O . ILE A 1 102 ? -2.537 8.384 5.470 1.00 89.75 102 ILE A O 1
ATOM 806 N N . VAL A 1 103 ? -1.083 8.527 3.762 1.00 87.69 103 VAL A N 1
ATOM 807 C CA . VAL A 1 103 ? -1.688 9.732 3.174 1.00 87.69 103 VAL A CA 1
ATOM 808 C C . VAL A 1 103 ? -3.167 9.535 2.846 1.00 87.69 103 VAL A C 1
ATOM 810 O O . VAL A 1 103 ? -3.979 10.432 3.088 1.00 87.69 103 VAL A O 1
ATOM 813 N N . LEU A 1 104 ? -3.544 8.347 2.368 1.00 87.25 104 LEU A N 1
ATOM 814 C CA . LEU A 1 104 ? -4.944 8.010 2.103 1.00 87.25 104 LEU A CA 1
ATOM 815 C C . LEU A 1 104 ? -5.804 7.978 3.377 1.00 87.25 104 LEU A C 1
ATOM 817 O O . LEU A 1 104 ? -6.984 8.323 3.313 1.00 87.25 104 LEU A O 1
ATOM 821 N N . ASN A 1 105 ? -5.229 7.601 4.522 1.00 88.50 105 ASN A N 1
ATOM 822 C CA . ASN A 1 105 ? -5.943 7.491 5.797 1.00 88.50 105 ASN A CA 1
ATOM 823 C C . ASN A 1 105 ? -5.937 8.779 6.636 1.00 88.50 105 ASN A C 1
ATOM 825 O O . ASN A 1 105 ? -6.666 8.851 7.626 1.00 88.50 105 ASN A O 1
ATOM 829 N N . ILE A 1 106 ? -5.166 9.805 6.261 1.00 89.00 106 ILE A N 1
ATOM 830 C CA . ILE A 1 106 ? -5.216 11.105 6.941 1.00 89.00 106 ILE A CA 1
ATOM 831 C C . ILE A 1 106 ? -6.558 11.797 6.616 1.00 89.00 106 ILE A C 1
ATOM 833 O O . ILE A 1 106 ? -6.940 11.887 5.439 1.00 89.00 106 ILE A O 1
ATOM 837 N N . PRO A 1 107 ? -7.273 12.347 7.619 1.00 88.81 107 PRO A N 1
ATOM 838 C CA . PRO A 1 107 ? -8.577 12.993 7.444 1.00 88.81 107 PRO A CA 1
ATOM 839 C C . PRO A 1 107 ? -8.490 14.403 6.816 1.00 88.81 107 PRO A C 1
ATOM 841 O O . PRO A 1 107 ? -9.185 15.324 7.233 1.00 88.81 107 PRO A O 1
ATOM 844 N N . ILE A 1 108 ? -7.648 14.597 5.797 1.00 89.50 108 ILE A N 1
ATOM 845 C CA . ILE A 1 108 ? -7.615 15.826 4.989 1.00 89.50 108 ILE A CA 1
ATOM 846 C C . ILE A 1 108 ? -8.712 15.739 3.918 1.00 89.50 108 ILE A C 1
ATOM 848 O O . ILE A 1 108 ? -8.763 14.777 3.149 1.00 89.50 108 ILE A O 1
ATOM 852 N N . GLN A 1 109 ? -9.591 16.740 3.853 1.00 90.56 109 GLN A N 1
ATOM 853 C CA . GLN A 1 109 ? -10.691 16.770 2.878 1.00 90.56 109 GLN A CA 1
ATOM 854 C C . GLN A 1 109 ? -10.223 17.165 1.470 1.00 90.56 109 GLN A C 1
ATOM 856 O O . GLN A 1 109 ? -10.726 16.639 0.484 1.00 90.56 109 GLN A O 1
ATOM 861 N N . SER A 1 110 ? -9.235 18.060 1.367 1.00 90.94 110 SER A N 1
ATOM 862 C CA . SER A 1 110 ? -8.731 18.538 0.077 1.00 90.94 110 SER A CA 1
ATOM 863 C C . SER A 1 110 ? -7.830 17.507 -0.606 1.00 90.94 110 SER A C 1
ATOM 865 O O . SER A 1 110 ? -6.744 17.182 -0.116 1.00 90.94 110 SER A O 1
ATOM 867 N N . SER A 1 111 ? -8.255 17.041 -1.783 1.00 82.44 111 SER A N 1
ATOM 868 C CA . SER A 1 111 ? -7.475 16.147 -2.647 1.00 82.44 111 SER A CA 1
ATOM 869 C C . SER A 1 111 ? -6.148 16.767 -3.091 1.00 82.44 111 SER A C 1
ATOM 871 O O . SER A 1 111 ? -5.156 16.051 -3.192 1.00 82.44 111 SER A O 1
ATOM 873 N N . LEU A 1 112 ? -6.101 18.090 -3.301 1.00 80.12 112 LEU A N 1
ATOM 874 C CA . LEU A 1 112 ? -4.871 18.800 -3.672 1.00 80.12 112 LEU A CA 1
ATOM 875 C C . LEU A 1 112 ? -3.847 18.769 -2.536 1.00 80.12 112 LEU A C 1
ATOM 877 O O . LEU A 1 112 ? -2.693 18.420 -2.764 1.00 80.12 112 LEU A O 1
ATOM 881 N N . ILE A 1 113 ? -4.279 19.054 -1.303 1.00 84.06 113 ILE A N 1
ATOM 882 C CA . ILE A 1 113 ? -3.398 19.002 -0.127 1.00 84.06 113 ILE A CA 1
ATOM 883 C C . ILE A 1 113 ? -2.913 17.568 0.105 1.00 84.06 113 ILE A C 1
ATOM 885 O O . ILE A 1 113 ? -1.737 17.360 0.391 1.00 84.06 113 ILE A O 1
ATOM 889 N N . LYS A 1 114 ? -3.784 16.565 -0.069 1.00 83.06 114 LYS A N 1
ATOM 890 C CA . LYS A 1 114 ? -3.387 15.149 -0.013 1.00 83.06 114 LYS A CA 1
ATOM 891 C C . LYS A 1 114 ? -2.353 14.790 -1.077 1.00 83.06 114 LYS A C 1
ATOM 893 O O . LYS A 1 114 ? -1.374 14.130 -0.751 1.00 83.06 114 LYS A O 1
ATOM 898 N N . GLY A 1 115 ? -2.552 15.226 -2.320 1.00 78.06 115 GLY A N 1
ATOM 899 C CA . GLY A 1 115 ? -1.608 14.998 -3.414 1.00 78.06 115 GLY A CA 1
ATOM 900 C C . GLY A 1 115 ? -0.257 15.664 -3.161 1.00 78.06 115 GLY A C 1
ATOM 901 O O . GLY A 1 115 ? 0.782 15.028 -3.323 1.00 78.06 115 GLY A O 1
ATOM 902 N N . PHE A 1 116 ? -0.269 16.906 -2.676 1.00 80.38 116 PHE A N 1
ATOM 903 C CA . PHE A 1 116 ? 0.943 17.618 -2.279 1.00 80.38 116 PHE A CA 1
ATOM 904 C C . PHE A 1 116 ? 1.666 16.913 -1.126 1.00 80.38 116 PHE A C 1
ATOM 906 O O . PHE A 1 116 ? 2.863 16.659 -1.216 1.00 80.38 116 PHE A O 1
ATOM 913 N N . LEU A 1 117 ? 0.943 16.517 -0.075 1.00 84.88 117 LEU A N 1
ATOM 914 C CA . LEU A 1 117 ? 1.510 15.777 1.053 1.00 84.88 117 LEU A CA 1
ATOM 915 C C . LEU A 1 117 ? 2.103 14.432 0.611 1.00 84.88 117 LEU A C 1
ATOM 917 O O . LEU A 1 117 ? 3.189 14.065 1.053 1.00 84.88 117 LEU A O 1
ATOM 921 N N . PHE A 1 118 ? 1.412 13.715 -0.278 1.00 84.88 118 PHE A N 1
ATOM 922 C CA . PHE A 1 118 ? 1.916 12.485 -0.883 1.00 84.88 118 PHE A CA 1
ATOM 923 C C . PHE A 1 118 ? 3.230 12.724 -1.618 1.00 84.88 118 PHE A C 1
ATOM 925 O O . PHE A 1 118 ? 4.192 11.998 -1.384 1.00 84.88 118 PHE A O 1
ATOM 932 N N . TYR A 1 119 ? 3.293 13.765 -2.449 1.00 79.62 119 TYR A N 1
ATOM 933 C CA . TYR A 1 119 ? 4.505 14.138 -3.169 1.00 79.62 119 TYR A CA 1
ATOM 934 C C . TYR A 1 119 ? 5.658 14.478 -2.218 1.00 79.62 119 TYR A C 1
ATOM 936 O O . TYR A 1 119 ? 6.742 13.920 -2.361 1.00 79.62 119 TYR A O 1
ATOM 944 N N . VAL A 1 120 ? 5.419 15.322 -1.210 1.00 84.19 120 VAL A N 1
ATOM 945 C CA . VAL A 1 120 ? 6.442 15.735 -0.234 1.00 84.19 120 VAL A CA 1
ATOM 946 C C . VAL A 1 120 ? 6.995 14.542 0.547 1.00 84.19 120 VAL A C 1
ATOM 948 O O . VAL A 1 120 ? 8.207 14.425 0.691 1.00 84.19 120 VAL A O 1
ATOM 951 N N . LEU A 1 121 ? 6.134 13.636 1.019 1.00 84.12 121 LEU A N 1
ATOM 952 C CA . LEU A 1 121 ? 6.569 12.448 1.765 1.00 84.12 121 LEU A CA 1
ATOM 953 C C . LEU A 1 121 ? 7.292 11.427 0.882 1.00 84.12 121 LEU A C 1
ATOM 955 O O . LEU A 1 121 ? 8.159 10.697 1.357 1.00 84.12 121 LEU A O 1
ATOM 959 N N . LEU A 1 122 ? 6.929 11.351 -0.397 1.00 81.88 122 LEU A N 1
ATOM 960 C CA . LEU A 1 122 ? 7.586 10.469 -1.353 1.00 81.88 122 LEU A CA 1
ATOM 961 C C . LEU A 1 122 ? 8.901 11.018 -1.887 1.00 81.88 122 LEU A C 1
ATOM 963 O O . LEU A 1 122 ? 9.737 10.223 -2.315 1.00 81.88 122 LEU A O 1
ATOM 967 N N . LEU A 1 123 ? 9.078 12.340 -1.894 1.00 79.88 123 LEU A N 1
ATOM 968 C CA . LEU A 1 123 ? 10.209 13.001 -2.533 1.00 79.88 123 LEU A CA 1
ATOM 969 C C . LEU A 1 123 ? 11.553 12.369 -2.131 1.00 79.88 123 LEU A C 1
ATOM 971 O O . LEU A 1 123 ? 12.307 12.014 -3.033 1.00 79.88 123 LEU A O 1
ATOM 975 N N . PRO A 1 124 ? 11.845 12.094 -0.845 1.00 79.69 124 PRO A N 1
ATOM 976 C CA . PRO A 1 124 ? 13.153 11.557 -0.460 1.00 79.69 124 PRO A CA 1
ATOM 977 C C . PRO A 1 124 ? 13.366 10.109 -0.895 1.00 79.69 124 PRO A C 1
ATOM 979 O O . PRO A 1 124 ? 14.499 9.696 -1.120 1.00 79.69 124 PRO A O 1
ATOM 982 N N . LEU A 1 125 ? 12.286 9.340 -1.063 1.00 78.75 125 LEU A N 1
ATOM 983 C CA . LEU A 1 125 ? 12.367 8.007 -1.653 1.00 78.75 125 LEU A CA 1
ATOM 984 C C . LEU A 1 125 ? 12.591 8.101 -3.159 1.00 78.75 125 LEU A C 1
ATOM 986 O O . LEU A 1 125 ? 13.384 7.342 -3.697 1.00 78.75 125 LEU A O 1
ATOM 990 N N . ILE A 1 126 ? 11.902 9.019 -3.841 1.00 74.00 126 ILE A N 1
ATOM 991 C CA . ILE A 1 126 ? 12.012 9.199 -5.294 1.00 74.00 126 ILE A CA 1
ATOM 992 C C . ILE A 1 126 ? 13.413 9.684 -5.675 1.00 74.00 126 ILE A C 1
ATOM 994 O O . ILE A 1 126 ? 13.981 9.168 -6.635 1.00 74.00 126 ILE A O 1
ATOM 998 N N . LEU A 1 127 ? 13.996 10.599 -4.893 1.00 72.62 127 LEU A N 1
ATOM 999 C CA . LEU A 1 127 ? 15.351 11.116 -5.116 1.00 72.62 127 LEU A CA 1
ATOM 1000 C C . LEU A 1 127 ? 16.430 10.015 -5.115 1.00 72.62 127 LEU A C 1
ATOM 1002 O O . LEU A 1 127 ? 17.501 10.213 -5.687 1.00 72.62 127 LEU A O 1
ATOM 1006 N N . GLN A 1 128 ? 16.154 8.840 -4.537 1.00 69.38 128 GLN A N 1
ATOM 1007 C CA . GLN A 1 128 ? 17.061 7.688 -4.602 1.00 69.38 128 GLN A CA 1
ATOM 1008 C C . GLN A 1 128 ? 17.062 6.999 -5.972 1.00 69.38 128 GLN A C 1
ATOM 1010 O O . GLN A 1 128 ? 18.081 6.421 -6.339 1.00 69.38 128 GLN A O 1
ATOM 1015 N N . PHE A 1 129 ? 15.954 7.052 -6.721 1.00 64.88 129 PHE A N 1
ATOM 1016 C CA . PHE A 1 129 ? 15.795 6.320 -7.984 1.00 64.88 129 PHE A CA 1
ATOM 1017 C C . PHE A 1 129 ? 16.202 7.115 -9.211 1.00 64.88 129 PHE A C 1
ATOM 1019 O O . PHE A 1 129 ? 16.658 6.496 -10.160 1.00 64.88 129 PHE A O 1
ATOM 1026 N N . GLN A 1 130 ? 15.987 8.433 -9.207 1.00 62.34 130 GLN A N 1
ATOM 1027 C CA . GLN A 1 130 ? 16.383 9.409 -10.234 1.00 62.34 130 GLN A CA 1
ATOM 1028 C C . GLN A 1 130 ? 15.723 10.754 -9.901 1.00 62.34 130 GLN A C 1
ATOM 1030 O O . GLN A 1 130 ? 14.721 10.798 -9.182 1.00 62.34 130 GLN A O 1
ATOM 1035 N N . LEU A 1 131 ? 16.235 11.858 -10.460 1.00 58.47 131 LEU A N 1
ATOM 1036 C CA . LEU A 1 131 ? 15.464 13.103 -10.501 1.00 58.47 131 LEU A CA 1
ATOM 1037 C C . LEU A 1 131 ? 14.170 12.829 -11.282 1.00 58.47 131 LEU A C 1
ATOM 1039 O O . LEU A 1 131 ? 14.245 12.418 -12.443 1.00 58.47 131 LEU A O 1
ATOM 1043 N N . PRO A 1 132 ? 12.984 13.003 -10.671 1.00 61.69 132 PRO A N 1
ATOM 1044 C CA . PRO A 1 132 ? 11.740 12.740 -11.366 1.00 61.69 132 PRO A CA 1
ATOM 1045 C C . PRO A 1 132 ? 11.639 13.702 -12.546 1.00 61.69 132 PRO A C 1
ATOM 1047 O O . PRO A 1 132 ? 11.540 14.914 -12.357 1.00 61.69 132 PRO A O 1
ATOM 1050 N N . SER A 1 133 ? 11.663 13.166 -13.769 1.00 67.31 133 SER A N 1
ATOM 1051 C CA . SER A 1 133 ? 11.323 13.973 -14.936 1.00 67.31 133 SER A CA 1
ATOM 1052 C C . SER A 1 133 ? 9.911 14.545 -14.726 1.00 67.31 133 SER A C 1
ATOM 1054 O O . SER A 1 133 ? 9.032 13.831 -14.224 1.00 67.31 133 SER A O 1
ATOM 1056 N N . PRO A 1 134 ? 9.642 15.801 -15.117 1.00 68.94 134 PRO A N 1
ATOM 1057 C CA . PRO A 1 134 ? 8.300 16.376 -15.006 1.00 68.94 134 PRO A CA 1
ATOM 1058 C C . PRO A 1 134 ? 7.251 15.584 -15.810 1.00 68.94 134 PRO A C 1
ATOM 1060 O O . PRO A 1 134 ? 6.058 15.691 -15.540 1.00 68.94 134 PRO A O 1
ATOM 1063 N N . LEU A 1 135 ? 7.687 14.747 -16.759 1.00 69.38 135 LEU A N 1
ATOM 1064 C CA . LEU A 1 135 ? 6.836 13.867 -17.562 1.00 69.38 135 LEU A CA 1
ATOM 1065 C C . LEU A 1 135 ? 6.498 12.538 -16.871 1.00 69.38 135 LEU A C 1
ATOM 1067 O O . LEU A 1 135 ? 5.527 11.881 -17.251 1.00 69.38 135 LEU A O 1
ATOM 1071 N N . SER A 1 136 ? 7.241 12.137 -15.838 1.00 66.06 136 SER A N 1
ATOM 1072 C CA . SER A 1 136 ? 7.056 10.846 -15.166 1.00 66.06 136 SER A CA 1
ATOM 1073 C C . SER A 1 136 ? 5.630 10.622 -14.633 1.00 66.06 136 SER A C 1
ATOM 1075 O O . SER A 1 136 ? 5.115 9.520 -14.824 1.00 66.06 136 SER A O 1
ATOM 1077 N N . PRO A 1 137 ? 4.930 11.608 -14.029 1.00 63.94 137 PRO A N 1
ATOM 1078 C CA . PRO A 1 137 ? 3.542 11.426 -13.600 1.00 63.94 137 PRO A CA 1
ATOM 1079 C C . PRO A 1 137 ? 2.591 11.097 -14.757 1.00 63.94 137 PRO A C 1
ATOM 1081 O O . PRO A 1 137 ? 1.719 10.243 -14.607 1.00 63.94 137 PRO A O 1
ATOM 1084 N N . ILE A 1 138 ? 2.784 11.733 -15.918 1.00 70.75 138 ILE A N 1
ATOM 1085 C CA . ILE A 1 138 ? 1.964 11.525 -17.120 1.00 70.75 138 ILE A CA 1
ATOM 1086 C C . ILE A 1 138 ? 2.192 10.112 -17.659 1.00 70.75 138 ILE A C 1
ATOM 1088 O O . ILE A 1 138 ? 1.235 9.369 -17.878 1.00 70.75 138 ILE A O 1
ATOM 1092 N N . ILE A 1 139 ? 3.458 9.709 -17.795 1.00 70.56 139 ILE A N 1
ATOM 1093 C CA . ILE A 1 139 ? 3.829 8.364 -18.249 1.00 70.56 139 ILE A CA 1
ATOM 1094 C C . ILE A 1 139 ? 3.244 7.314 -17.297 1.00 70.56 139 ILE A C 1
ATOM 1096 O O . ILE A 1 139 ? 2.584 6.382 -17.746 1.00 70.56 139 ILE A O 1
ATOM 1100 N N . ILE A 1 140 ? 3.409 7.482 -15.981 1.00 69.06 140 ILE A N 1
ATOM 1101 C CA . ILE A 1 140 ? 2.870 6.552 -14.975 1.00 69.06 140 ILE A CA 1
ATOM 1102 C C . ILE A 1 140 ? 1.340 6.482 -15.037 1.00 69.06 140 ILE A C 1
ATOM 1104 O O . ILE A 1 140 ? 0.789 5.392 -14.897 1.00 69.06 140 ILE A O 1
ATOM 1108 N N . PHE A 1 141 ? 0.647 7.600 -15.259 1.00 71.69 141 PHE A N 1
ATOM 1109 C CA . PHE A 1 141 ? -0.811 7.621 -15.370 1.00 71.69 141 PHE A CA 1
ATOM 1110 C C . PHE A 1 141 ? -1.303 6.820 -16.582 1.00 71.69 141 PHE A C 1
ATOM 1112 O O . PHE A 1 141 ? -2.100 5.894 -16.423 1.00 71.69 141 PHE A O 1
ATOM 1119 N N . PHE A 1 142 ? -0.784 7.114 -17.778 1.00 76.19 142 PHE A N 1
ATOM 1120 C CA . PHE A 1 142 ? -1.204 6.431 -19.006 1.00 76.19 142 PHE A CA 1
ATOM 1121 C C . PHE A 1 142 ? -0.793 4.960 -19.024 1.00 76.19 142 PHE A C 1
ATOM 1123 O O . PHE A 1 142 ? -1.634 4.095 -19.277 1.00 76.19 142 PHE A O 1
ATOM 1130 N N . PHE A 1 143 ? 0.463 4.654 -18.680 1.00 73.19 143 PHE A N 1
ATOM 1131 C CA . PHE A 1 143 ? 0.901 3.263 -18.564 1.00 73.19 143 PHE A CA 1
ATOM 1132 C C . PHE A 1 143 ? 0.144 2.530 -17.469 1.00 73.19 143 PHE A C 1
ATOM 1134 O O . PHE A 1 143 ? -0.125 1.349 -17.617 1.00 73.19 143 PHE A O 1
ATOM 1141 N N . GLY A 1 144 ? -0.240 3.211 -16.393 1.00 68.75 144 GLY A N 1
ATOM 1142 C CA . GLY A 1 144 ? -1.039 2.630 -15.325 1.00 68.75 144 GLY A CA 1
ATOM 1143 C C . GLY A 1 144 ? -2.410 2.187 -15.757 1.00 68.75 144 GLY A C 1
ATOM 1144 O O . GLY A 1 144 ? -2.802 1.050 -15.493 1.00 68.75 144 GLY A O 1
ATOM 1145 N N . ILE A 1 145 ? -3.113 3.066 -16.458 1.00 72.19 145 ILE A N 1
ATOM 1146 C CA . ILE A 1 145 ? -4.422 2.748 -17.017 1.00 72.19 145 ILE A CA 1
ATOM 1147 C C . ILE A 1 145 ? -4.289 1.620 -18.037 1.00 72.19 145 ILE A C 1
ATOM 1149 O O . ILE A 1 145 ? -5.013 0.635 -17.928 1.00 72.19 145 ILE A O 1
ATOM 1153 N N . ALA A 1 146 ? -3.337 1.711 -18.969 1.00 73.81 146 ALA A N 1
ATOM 1154 C CA . ALA A 1 146 ? -3.100 0.658 -19.956 1.00 73.81 146 ALA A CA 1
ATOM 1155 C C . ALA A 1 146 ? -2.768 -0.687 -19.285 1.00 73.81 146 ALA A C 1
ATOM 1157 O O . ALA A 1 146 ? -3.290 -1.732 -19.677 1.00 73.81 146 ALA A O 1
ATOM 1158 N N . PHE A 1 147 ? -1.962 -0.662 -18.221 1.00 74.50 147 PHE A N 1
ATOM 1159 C CA . PHE A 1 147 ? -1.571 -1.860 -17.492 1.00 74.50 147 PHE A CA 1
ATOM 1160 C C . PHE A 1 147 ? -2.764 -2.544 -16.824 1.00 74.50 147 PHE A C 1
ATOM 1162 O O . PHE A 1 147 ? -2.981 -3.745 -16.974 1.00 74.50 147 PHE A O 1
ATOM 1169 N N . VAL A 1 148 ? -3.568 -1.769 -16.101 1.00 68.62 148 VAL A N 1
ATOM 1170 C CA . VAL A 1 148 ? -4.691 -2.306 -15.331 1.00 68.62 148 VAL A CA 1
ATOM 1171 C C . VAL A 1 148 ? -5.873 -2.669 -16.229 1.00 68.62 148 VAL A C 1
ATOM 1173 O O . VAL A 1 148 ? -6.513 -3.691 -16.004 1.00 68.62 148 VAL A O 1
ATOM 1176 N N . ALA A 1 149 ? -6.186 -1.844 -17.227 1.00 74.94 149 ALA A N 1
ATOM 1177 C CA . ALA A 1 149 ? -7.372 -2.032 -18.057 1.00 74.94 149 ALA A CA 1
ATOM 1178 C C . ALA A 1 149 ? -7.160 -3.053 -19.182 1.00 74.94 149 ALA A C 1
ATOM 1180 O O . ALA A 1 149 ? -8.118 -3.717 -19.569 1.00 74.94 149 ALA A O 1
ATOM 1181 N N . VAL A 1 150 ? -5.935 -3.184 -19.705 1.00 81.44 150 VAL A N 1
ATOM 1182 C CA . VAL A 1 150 ? -5.648 -4.036 -20.871 1.00 81.44 150 VAL A CA 1
ATOM 1183 C C . VAL A 1 150 ? -4.758 -5.212 -20.489 1.00 81.44 150 VAL A C 1
ATOM 1185 O O . VAL A 1 150 ? -5.169 -6.363 -20.628 1.00 81.44 150 VAL A O 1
ATOM 1188 N N . LEU A 1 151 ? -3.557 -4.947 -19.967 1.00 81.31 151 LEU A N 1
ATOM 1189 C CA . LEU A 1 151 ? -2.577 -6.005 -19.690 1.00 81.31 151 LEU A CA 1
ATOM 1190 C C . LEU A 1 151 ? -3.057 -6.979 -18.615 1.00 81.31 151 LEU A C 1
ATOM 1192 O O . LEU A 1 151 ? -2.856 -8.180 -18.770 1.00 81.31 151 LEU A O 1
ATOM 1196 N N . PHE A 1 152 ? -3.708 -6.503 -17.551 1.00 77.56 152 PHE A N 1
ATOM 1197 C CA . PHE A 1 152 ? -4.173 -7.383 -16.480 1.00 77.56 152 PHE A CA 1
ATOM 1198 C C . PHE A 1 152 ? -5.259 -8.374 -16.946 1.00 77.56 152 PHE A C 1
ATOM 1200 O O . PHE A 1 152 ? -5.033 -9.576 -16.796 1.00 77.56 152 PHE A O 1
ATOM 1207 N N . PRO A 1 153 ? -6.383 -7.958 -17.571 1.00 81.06 153 PRO A N 1
ATOM 1208 C CA . PRO A 1 153 ? -7.369 -8.902 -18.098 1.00 81.06 153 PRO A CA 1
ATOM 1209 C C . PRO A 1 153 ? -6.780 -9.869 -19.123 1.00 81.06 153 PRO A C 1
ATOM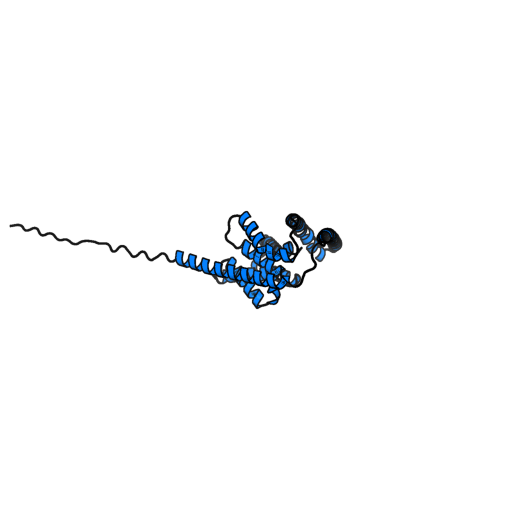 1211 O O . PRO A 1 153 ? -7.051 -11.065 -19.049 1.00 81.06 153 PRO A O 1
ATOM 1214 N N . VAL A 1 154 ? -5.935 -9.378 -20.038 1.00 85.00 154 VAL A N 1
ATOM 1215 C CA . VAL A 1 154 ? -5.280 -10.235 -21.036 1.00 85.00 154 VAL A CA 1
ATOM 1216 C C . VAL A 1 154 ? -4.361 -11.251 -20.361 1.00 85.00 154 VAL A C 1
ATOM 1218 O O . VAL A 1 154 ? -4.406 -12.419 -20.723 1.00 85.00 154 VAL A O 1
ATOM 1221 N N . SER A 1 155 ? -3.589 -10.852 -19.347 1.00 84.44 155 SER A N 1
ATOM 1222 C CA . SER A 1 155 ? -2.708 -11.762 -18.598 1.00 84.44 155 SER A CA 1
ATOM 1223 C C . SER A 1 155 ? -3.498 -12.841 -17.858 1.00 84.44 155 SER A C 1
ATOM 1225 O O . SER A 1 155 ? -3.080 -13.995 -17.828 1.00 84.44 155 SER A O 1
ATOM 1227 N N . VAL A 1 156 ? -4.658 -12.492 -17.289 1.00 79.50 156 VAL A N 1
ATOM 1228 C CA . VAL A 1 156 ? -5.554 -13.469 -16.657 1.00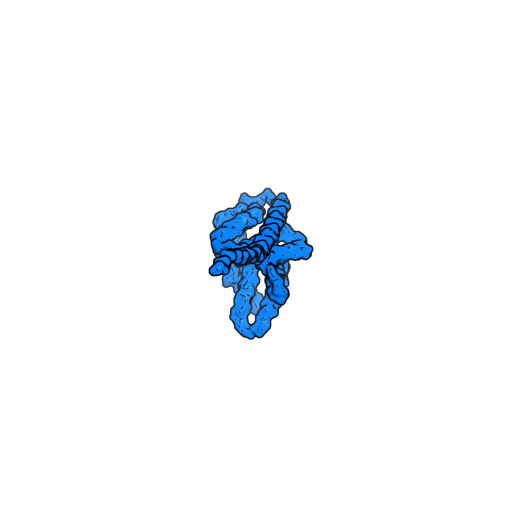 79.50 156 VAL A CA 1
ATOM 1229 C C . VAL A 1 156 ? -6.108 -14.432 -17.708 1.00 79.50 156 VAL A C 1
ATOM 1231 O O . VAL A 1 156 ? -6.001 -15.643 -17.537 1.00 79.50 156 VAL A O 1
ATOM 1234 N N . LEU A 1 157 ? -6.641 -13.927 -18.825 1.00 86.69 157 LEU A N 1
ATOM 1235 C CA . LEU A 1 157 ? -7.181 -14.765 -19.903 1.00 86.69 157 LEU A CA 1
ATOM 1236 C C . LEU A 1 157 ? -6.111 -15.665 -20.535 1.00 86.69 157 LEU A C 1
ATOM 1238 O O . LEU A 1 157 ? -6.386 -16.829 -20.818 1.00 86.69 157 LEU A O 1
ATOM 1242 N N . ALA A 1 158 ? -4.886 -15.164 -20.692 1.00 89.50 158 ALA A N 1
ATOM 1243 C CA . ALA A 1 158 ? -3.733 -15.892 -21.218 1.00 89.50 158 ALA A CA 1
ATOM 1244 C C . ALA A 1 158 ? -3.345 -17.120 -20.379 1.00 89.50 158 ALA A C 1
ATOM 1246 O O . ALA A 1 158 ? -2.774 -18.074 -20.915 1.00 89.50 158 ALA A O 1
ATOM 1247 N N . GLN A 1 159 ? -3.655 -17.126 -19.077 1.00 83.94 159 GLN A N 1
ATOM 1248 C CA . GLN A 1 159 ? -3.425 -18.301 -18.233 1.00 83.94 159 GLN A CA 1
ATOM 1249 C C . GLN A 1 159 ? -4.416 -19.433 -18.514 1.00 83.94 159 GLN A C 1
ATOM 1251 O O . GLN A 1 159 ? -4.050 -20.597 -18.359 1.00 83.94 159 GLN A O 1
ATOM 1256 N N . PHE A 1 160 ? -5.637 -19.113 -18.951 1.00 90.12 160 PHE A N 1
ATOM 1257 C CA . PHE A 1 160 ? -6.712 -20.096 -19.121 1.00 90.12 160 PHE A CA 1
ATOM 1258 C C . PHE A 1 160 ? -7.011 -20.441 -20.584 1.00 90.12 160 PHE A C 1
ATOM 1260 O O . PHE A 1 160 ? -7.527 -21.521 -20.858 1.00 90.12 160 PHE A O 1
ATOM 1267 N N . ILE A 1 161 ? -6.701 -19.550 -21.530 1.00 92.81 161 ILE A N 1
ATOM 1268 C CA . ILE A 1 161 ? -7.089 -19.679 -22.936 1.00 92.81 161 ILE A CA 1
ATOM 1269 C C . ILE A 1 161 ? -5.841 -19.563 -23.823 1.00 92.81 161 ILE A C 1
ATOM 1271 O O . ILE A 1 161 ? -5.265 -18.488 -23.974 1.00 92.81 161 ILE A O 1
ATOM 1275 N N . ALA A 1 162 ? -5.437 -20.675 -24.445 1.00 91.81 162 ALA A N 1
ATOM 1276 C CA . ALA A 1 162 ? -4.207 -20.784 -25.240 1.00 91.81 162 ALA A CA 1
ATOM 1277 C C . ALA A 1 162 ? -3.995 -19.674 -26.301 1.00 91.81 162 ALA A C 1
ATOM 1279 O O . ALA A 1 162 ? -2.902 -19.106 -26.322 1.00 91.81 162 ALA A O 1
ATOM 1280 N N . PRO A 1 163 ? -4.981 -19.287 -27.142 1.00 88.75 163 PRO A N 1
ATOM 1281 C CA . PRO A 1 163 ? -4.790 -18.196 -28.106 1.00 88.75 163 PRO A CA 1
ATOM 1282 C C . PRO A 1 163 ? -4.526 -16.829 -27.454 1.00 88.75 163 PRO A C 1
ATOM 1284 O O . PRO A 1 163 ? -3.815 -16.006 -28.026 1.00 88.75 163 PRO A O 1
ATOM 1287 N N . PHE A 1 164 ? -5.016 -16.590 -26.233 1.00 90.38 164 PHE A N 1
ATOM 1288 C CA . PHE A 1 164 ? -4.708 -15.357 -25.503 1.00 90.38 164 PHE A CA 1
ATOM 1289 C C . PHE A 1 164 ? -3.282 -15.334 -24.954 1.00 90.38 164 PHE A C 1
ATOM 1291 O O . PHE A 1 164 ? -2.787 -14.251 -24.655 1.00 90.38 164 PHE A O 1
ATOM 1298 N N . ARG A 1 165 ? -2.597 -16.482 -24.854 1.00 91.12 165 ARG A N 1
ATOM 1299 C CA . ARG A 1 165 ? -1.196 -16.526 -24.419 1.00 91.12 165 ARG A CA 1
ATOM 1300 C C . ARG A 1 165 ? -0.284 -15.799 -25.401 1.00 91.12 165 ARG A C 1
ATOM 1302 O O . ARG A 1 165 ? 0.440 -14.907 -24.987 1.00 91.12 165 ARG A O 1
ATOM 1309 N N . GLN A 1 166 ? -0.400 -16.096 -26.697 1.00 92.31 166 GLN A N 1
ATOM 1310 C CA . GLN A 1 166 ? 0.398 -15.422 -27.731 1.00 92.31 166 GLN A CA 1
ATOM 1311 C C . GLN A 1 166 ? 0.117 -13.915 -27.776 1.00 92.31 166 GLN A C 1
ATOM 1313 O O . GLN A 1 166 ? 1.044 -13.113 -27.876 1.00 92.31 166 GLN A O 1
ATOM 1318 N N . LEU A 1 167 ? -1.157 -13.524 -27.655 1.00 91.12 167 LEU A N 1
ATOM 1319 C CA . LEU A 1 167 ? -1.542 -12.115 -27.580 1.00 91.12 167 LEU A CA 1
ATOM 1320 C C . LEU A 1 167 ? -0.947 -11.438 -26.337 1.00 91.12 167 LEU A C 1
ATOM 1322 O O . LEU A 1 167 ? -0.387 -10.349 -26.440 1.00 91.12 167 LEU A O 1
ATOM 1326 N N . GLY A 1 168 ? -1.051 -12.084 -25.174 1.00 88.12 168 GLY A N 1
ATOM 1327 C CA . GLY A 1 168 ? -0.490 -11.596 -23.917 1.00 88.12 168 GLY A CA 1
ATOM 1328 C C . GLY A 1 168 ? 1.020 -11.408 -23.992 1.00 88.12 168 GLY A C 1
ATOM 1329 O O . GLY A 1 168 ? 1.504 -10.326 -23.664 1.00 88.12 168 GLY A O 1
ATOM 1330 N N . ASP A 1 169 ? 1.743 -12.408 -24.497 1.00 88.56 169 ASP A N 1
ATOM 1331 C CA . ASP A 1 169 ? 3.198 -12.366 -24.672 1.00 88.56 169 ASP A CA 1
ATOM 1332 C C . ASP A 1 169 ? 3.614 -11.254 -25.650 1.00 88.56 169 ASP A C 1
ATOM 1334 O O . ASP A 1 169 ? 4.560 -10.511 -25.381 1.00 88.56 169 ASP A O 1
ATOM 1338 N N . GLY A 1 170 ? 2.872 -11.075 -26.749 1.00 91.56 170 GLY A N 1
ATOM 1339 C CA . GLY A 1 170 ? 3.103 -10.001 -27.717 1.00 91.56 170 GLY A CA 1
ATOM 1340 C C . GLY A 1 170 ? 2.915 -8.604 -27.117 1.00 91.56 170 GLY A C 1
ATOM 1341 O O . GLY A 1 170 ? 3.790 -7.746 -27.258 1.00 91.56 170 GLY A O 1
ATOM 1342 N N . ILE A 1 171 ? 1.814 -8.382 -26.391 1.00 87.69 171 ILE A N 1
ATOM 1343 C CA . ILE A 1 171 ? 1.547 -7.104 -25.708 1.00 87.69 171 ILE A CA 1
ATOM 1344 C C . ILE A 1 171 ? 2.610 -6.841 -24.631 1.00 87.69 171 ILE A C 1
ATOM 1346 O O . ILE A 1 171 ? 3.086 -5.708 -24.499 1.00 87.69 171 ILE A O 1
ATOM 1350 N N . TRP A 1 172 ? 3.025 -7.867 -23.882 1.00 84.44 172 TRP A N 1
ATOM 1351 C CA . TRP A 1 172 ? 4.084 -7.728 -22.883 1.00 84.44 172 TRP A CA 1
ATOM 1352 C C . TRP A 1 172 ? 5.432 -7.383 -23.516 1.00 84.44 172 TRP A C 1
ATOM 1354 O O . TRP A 1 172 ? 6.095 -6.448 -23.065 1.00 84.44 172 TRP A O 1
ATOM 1364 N N . SER A 1 173 ? 5.811 -8.075 -24.588 1.00 89.19 173 SER A N 1
ATOM 1365 C CA . SER A 1 173 ? 7.042 -7.799 -25.333 1.00 89.19 173 SER A CA 1
ATOM 1366 C C . SER A 1 173 ? 7.074 -6.355 -25.847 1.00 89.19 173 SER A C 1
ATOM 1368 O O . SER A 1 173 ? 8.026 -5.622 -25.571 1.00 89.19 173 SER A O 1
ATOM 1370 N N . ALA A 1 174 ? 5.988 -5.893 -26.479 1.00 89.31 174 ALA A N 1
ATOM 1371 C CA . ALA A 1 174 ? 5.859 -4.511 -26.943 1.00 89.31 174 ALA A CA 1
ATOM 1372 C C . ALA A 1 174 ? 5.965 -3.498 -25.790 1.00 89.31 174 ALA A C 1
ATOM 1374 O O . ALA A 1 174 ? 6.676 -2.500 -25.891 1.00 89.31 174 ALA A O 1
ATOM 1375 N N . THR A 1 175 ? 5.312 -3.775 -24.659 1.00 83.12 175 THR A N 1
ATOM 1376 C CA . THR A 1 175 ? 5.368 -2.912 -23.468 1.00 83.12 175 THR A CA 1
ATOM 1377 C C . THR A 1 175 ? 6.787 -2.820 -22.908 1.00 83.12 175 THR A C 1
ATOM 1379 O O . THR A 1 175 ? 7.245 -1.727 -22.575 1.00 83.12 175 THR A O 1
ATOM 1382 N N . ILE A 1 176 ? 7.506 -3.944 -22.818 1.00 81.00 176 ILE A N 1
ATOM 1383 C CA . ILE A 1 176 ? 8.901 -3.974 -22.360 1.00 81.00 176 ILE A CA 1
ATOM 1384 C C . ILE A 1 176 ? 9.792 -3.192 -23.323 1.00 81.00 176 ILE A C 1
ATOM 1386 O O . ILE A 1 176 ? 10.643 -2.436 -22.862 1.00 81.00 176 ILE A O 1
ATOM 1390 N N . HIS A 1 177 ? 9.584 -3.335 -24.632 1.00 86.56 177 HIS A N 1
ATOM 1391 C CA . HIS A 1 177 ? 10.344 -2.589 -25.629 1.00 86.56 177 HIS A CA 1
ATOM 1392 C C . HIS A 1 177 ? 10.153 -1.079 -25.456 1.00 86.56 177 HIS A C 1
ATOM 1394 O O . HIS A 1 177 ? 11.134 -0.352 -25.343 1.00 86.56 177 HIS A O 1
ATOM 1400 N N . ILE A 1 178 ? 8.908 -0.602 -25.349 1.00 84.00 178 ILE A N 1
ATOM 1401 C CA . ILE A 1 178 ? 8.635 0.829 -25.144 1.00 84.00 178 ILE A CA 1
ATOM 1402 C C . ILE A 1 178 ? 9.265 1.317 -23.834 1.00 84.00 178 ILE A C 1
ATOM 1404 O O . ILE A 1 178 ? 9.878 2.380 -23.797 1.00 84.00 178 ILE A O 1
ATOM 1408 N N . LEU A 1 179 ? 9.154 0.537 -22.754 1.00 76.19 179 LEU A N 1
ATOM 1409 C CA . LEU A 1 179 ? 9.758 0.898 -21.472 1.00 76.19 179 LEU A CA 1
ATOM 1410 C C . LEU A 1 179 ? 11.286 0.946 -21.534 1.00 76.19 179 LEU A C 1
ATOM 1412 O O . LEU A 1 179 ? 11.871 1.793 -20.866 1.00 76.19 179 LEU A O 1
ATOM 1416 N N . ARG A 1 180 ? 11.930 0.068 -22.312 1.00 79.19 180 ARG A N 1
ATOM 1417 C CA . ARG A 1 180 ? 13.385 0.095 -22.511 1.00 79.19 180 ARG A CA 1
ATOM 1418 C C . ARG A 1 180 ? 13.824 1.348 -23.249 1.00 79.19 180 ARG A C 1
ATOM 1420 O O . ARG A 1 180 ? 14.728 2.009 -22.761 1.00 79.19 180 ARG A O 1
ATOM 1427 N N . GLU A 1 181 ? 13.146 1.712 -24.333 1.00 83.12 181 GLU A N 1
ATOM 1428 C CA . GLU A 1 181 ? 13.437 2.946 -25.078 1.00 83.12 181 GLU A CA 1
ATOM 1429 C C . GLU A 1 181 ? 13.292 4.186 -24.182 1.00 83.12 181 GLU A C 1
ATOM 1431 O O . GLU A 1 181 ? 14.172 5.044 -24.123 1.00 83.12 181 GLU A O 1
ATOM 1436 N N . VAL A 1 182 ? 12.213 4.243 -23.393 1.00 74.69 182 VAL A N 1
ATOM 1437 C CA . VAL A 1 182 ? 11.991 5.333 -22.428 1.00 74.69 182 VAL A CA 1
ATOM 1438 C C . VAL A 1 182 ? 13.050 5.328 -21.318 1.00 74.69 182 VAL A C 1
ATOM 1440 O O . VAL A 1 182 ? 13.483 6.391 -20.878 1.00 74.69 182 VAL A O 1
ATOM 1443 N N . SER A 1 183 ? 13.481 4.149 -20.862 1.00 69.38 183 SER A N 1
ATOM 1444 C CA . SER A 1 183 ? 14.491 4.008 -19.807 1.00 69.38 183 SER A CA 1
ATOM 1445 C C . SER A 1 183 ? 15.890 4.388 -20.288 1.00 69.38 183 SER A C 1
ATOM 1447 O O . SER A 1 183 ? 16.602 5.078 -19.565 1.00 69.38 183 SER A O 1
ATOM 1449 N N . GLN A 1 184 ? 16.286 3.996 -21.498 1.00 71.62 184 GLN A N 1
ATOM 1450 C CA . GLN A 1 184 ? 17.593 4.348 -22.065 1.00 71.62 184 GLN A CA 1
ATOM 1451 C C . GLN A 1 184 ? 17.714 5.856 -22.300 1.00 71.62 184 GLN A C 1
ATOM 1453 O O . GLN A 1 184 ? 18.766 6.435 -22.041 1.00 71.62 184 GLN A O 1
ATOM 1458 N N . ALA A 1 185 ? 16.615 6.530 -22.654 1.00 62.91 185 ALA A N 1
ATOM 1459 C CA . ALA A 1 185 ? 16.570 7.992 -22.681 1.00 62.91 185 ALA A CA 1
ATOM 1460 C C . ALA A 1 185 ? 16.804 8.637 -21.294 1.00 62.91 185 ALA A C 1
ATOM 1462 O O . ALA A 1 185 ? 17.181 9.804 -21.213 1.00 62.91 185 ALA A O 1
ATOM 1463 N N . SER A 1 186 ? 16.597 7.890 -20.201 1.00 58.53 186 SER A N 1
ATOM 1464 C CA . SER A 1 186 ? 16.761 8.362 -18.817 1.00 58.53 186 SER A CA 1
ATOM 1465 C C . SER A 1 186 ? 18.082 7.954 -18.143 1.00 58.53 186 SER A C 1
ATOM 1467 O O . SER A 1 186 ? 18.416 8.503 -17.094 1.00 58.53 186 SER A O 1
ATOM 1469 N N . GLU A 1 187 ? 18.866 7.046 -18.737 1.00 52.72 187 GLU A N 1
ATOM 1470 C CA . GLU A 1 187 ? 20.117 6.507 -18.167 1.00 52.72 187 GLU A CA 1
ATOM 1471 C C . GLU A 1 187 ? 21.310 7.485 -18.175 1.00 52.72 187 GLU A C 1
ATOM 1473 O O . GLU A 1 187 ? 22.368 7.163 -17.641 1.00 52.72 187 GLU A O 1
ATOM 1478 N N . PHE A 1 188 ? 21.161 8.717 -18.681 1.00 48.75 188 PHE A N 1
ATOM 1479 C CA . PHE A 1 188 ? 22.249 9.712 -18.673 1.00 48.75 188 PHE A CA 1
ATOM 1480 C C . PHE A 1 188 ? 22.615 10.243 -17.268 1.00 48.75 188 PHE A C 1
ATOM 1482 O O . PHE A 1 188 ? 23.561 11.009 -17.103 1.00 48.75 188 PHE A O 1
ATOM 1489 N N . TYR A 1 189 ? 21.898 9.821 -16.228 1.00 48.84 189 TYR A N 1
ATOM 1490 C CA . TYR A 1 189 ? 22.172 10.188 -14.846 1.00 48.84 189 TYR A CA 1
ATOM 1491 C C . TYR A 1 189 ? 22.007 8.947 -13.9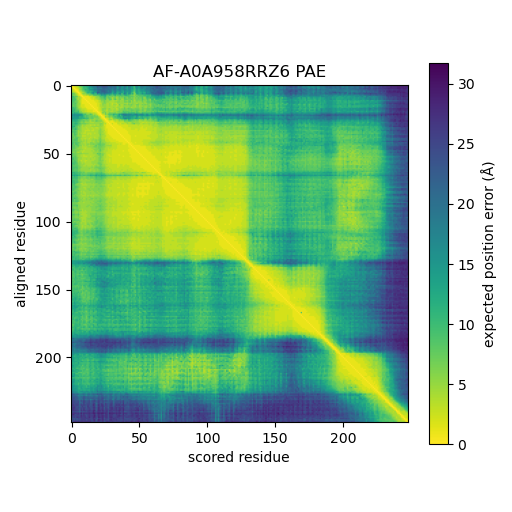75 1.00 48.84 189 TYR A C 1
ATOM 1493 O O . TYR A 1 189 ? 20.875 8.510 -13.801 1.00 48.84 189 TYR A O 1
ATOM 1501 N N . LEU A 1 190 ? 23.104 8.386 -13.449 1.00 46.28 190 LEU A N 1
ATOM 1502 C CA . LEU A 1 190 ? 23.226 7.765 -12.115 1.00 46.28 190 LEU A CA 1
ATOM 1503 C C . LEU A 1 190 ? 24.419 6.796 -12.061 1.00 46.28 190 LEU A C 1
ATOM 1505 O O . LEU A 1 190 ? 24.338 5.661 -12.517 1.00 46.28 190 LEU A O 1
ATOM 1509 N N . ASN A 1 191 ? 25.492 7.214 -11.394 1.00 41.00 191 ASN A N 1
ATOM 1510 C CA . ASN A 1 191 ? 26.572 6.328 -10.973 1.00 41.00 191 ASN A CA 1
ATOM 1511 C C . ASN A 1 191 ? 26.922 6.659 -9.511 1.00 41.00 191 ASN A C 1
ATOM 1513 O O . ASN A 1 191 ? 27.901 7.339 -9.258 1.00 41.00 191 ASN A O 1
ATOM 1517 N N . GLU A 1 192 ? 26.045 6.298 -8.561 1.00 50.41 192 GLU A N 1
ATOM 1518 C CA . GLU A 1 192 ? 26.273 6.407 -7.101 1.00 50.41 192 GLU A CA 1
ATOM 1519 C C . GLU A 1 192 ? 25.133 5.696 -6.325 1.00 50.41 192 GLU A C 1
ATOM 1521 O O . GLU A 1 192 ? 24.141 6.309 -5.925 1.00 50.41 192 GLU A O 1
ATOM 1526 N N . SER A 1 193 ? 25.205 4.367 -6.168 1.00 50.47 193 SER A N 1
ATOM 1527 C CA . SER A 1 193 ? 24.061 3.539 -5.726 1.00 50.47 193 SER A CA 1
ATOM 1528 C C . SER A 1 193 ? 24.183 2.885 -4.341 1.00 50.47 193 SER A C 1
ATOM 1530 O O . SER A 1 193 ? 23.270 2.167 -3.942 1.00 50.47 193 SER A O 1
ATOM 1532 N N . HIS A 1 194 ? 25.251 3.115 -3.566 1.00 51.09 194 HIS A N 1
ATOM 1533 C CA . HIS A 1 194 ? 25.430 2.419 -2.274 1.00 51.09 194 HIS A CA 1
ATOM 1534 C C . HIS A 1 194 ? 25.278 3.279 -1.010 1.00 51.09 194 HIS A C 1
ATOM 1536 O O . HIS A 1 194 ? 24.771 2.772 -0.012 1.00 51.09 194 HIS A O 1
ATOM 1542 N N . SER A 1 195 ? 25.602 4.576 -1.028 1.00 53.59 195 SER A N 1
ATOM 1543 C CA . SER A 1 195 ? 25.455 5.437 0.165 1.00 53.59 195 SER A CA 1
ATOM 1544 C C . SER A 1 195 ? 24.000 5.830 0.473 1.00 53.59 195 SER A C 1
ATOM 1546 O O . SER A 1 195 ? 23.663 6.121 1.617 1.00 53.59 195 SER A O 1
ATOM 1548 N N . ARG A 1 196 ? 23.101 5.775 -0.520 1.00 58.12 196 ARG A N 1
ATOM 1549 C CA . ARG A 1 196 ? 21.725 6.304 -0.421 1.00 58.12 196 ARG A CA 1
ATOM 1550 C C . ARG A 1 196 ? 20.731 5.414 0.340 1.00 58.12 196 ARG A C 1
ATOM 1552 O O . ARG A 1 196 ? 19.633 5.868 0.655 1.00 58.12 196 ARG A O 1
ATOM 1559 N N . SER A 1 197 ? 21.078 4.161 0.654 1.00 63.34 197 SER A N 1
ATOM 1560 C CA . SER A 1 197 ? 20.128 3.235 1.298 1.00 63.34 197 SER A CA 1
ATOM 1561 C C . SER A 1 197 ? 19.910 3.534 2.789 1.00 63.34 197 SER A C 1
ATOM 1563 O O . SER A 1 197 ? 18.795 3.379 3.287 1.00 63.34 197 SER A O 1
ATOM 1565 N N . ILE A 1 198 ? 20.941 4.015 3.496 1.00 70.06 198 ILE A N 1
ATOM 1566 C CA . ILE A 1 198 ? 20.890 4.263 4.946 1.00 70.06 198 ILE A CA 1
ATOM 1567 C C . ILE A 1 198 ? 20.074 5.523 5.258 1.00 70.06 198 ILE A C 1
ATOM 1569 O O . ILE A 1 198 ? 19.216 5.504 6.141 1.00 70.06 198 ILE A O 1
ATOM 1573 N N . GLU A 1 199 ? 20.274 6.601 4.498 1.00 75.06 199 GLU A N 1
ATOM 1574 C CA . GLU A 1 199 ? 19.515 7.848 4.664 1.00 75.06 199 GLU A CA 1
ATOM 1575 C C . GLU A 1 199 ? 18.013 7.633 4.433 1.00 75.06 199 GLU A C 1
ATOM 1577 O O . GLU A 1 199 ? 17.177 8.140 5.185 1.00 75.06 199 GLU A O 1
ATOM 1582 N N . GLY A 1 200 ? 17.665 6.799 3.447 1.00 71.56 200 GLY A N 1
ATOM 1583 C CA . GLY A 1 200 ? 16.287 6.395 3.182 1.00 71.56 200 GLY A CA 1
ATOM 1584 C C . GLY A 1 200 ? 15.618 5.690 4.357 1.00 71.56 200 GLY A C 1
ATOM 1585 O O . GLY A 1 200 ? 14.478 6.003 4.697 1.00 71.56 200 GLY A O 1
ATOM 1586 N N . VAL A 1 201 ? 16.334 4.762 4.991 1.00 73.50 201 VAL A N 1
ATOM 1587 C CA . VAL A 1 201 ? 15.853 4.026 6.169 1.00 73.50 201 VAL A CA 1
ATOM 1588 C C . VAL A 1 201 ? 15.594 4.980 7.332 1.00 73.50 201 VAL A C 1
ATOM 1590 O O . VAL A 1 201 ? 14.512 4.954 7.919 1.00 73.50 201 VAL A O 1
ATOM 1593 N N . ILE A 1 202 ? 16.555 5.857 7.639 1.00 81.56 202 ILE A N 1
ATOM 1594 C CA . ILE A 1 202 ? 16.435 6.829 8.736 1.00 81.56 202 ILE A CA 1
ATOM 1595 C C . ILE A 1 202 ? 15.223 7.737 8.508 1.00 81.56 202 ILE A C 1
ATOM 1597 O O . ILE A 1 202 ? 14.428 7.948 9.426 1.00 81.56 202 ILE A O 1
ATOM 1601 N N . TYR A 1 203 ? 15.039 8.220 7.278 1.00 80.38 203 TYR A N 1
ATOM 1602 C CA . TYR A 1 203 ? 13.910 9.070 6.917 1.00 80.38 203 TYR A CA 1
ATOM 1603 C C . TYR A 1 203 ? 12.555 8.370 7.116 1.00 80.38 203 TYR A C 1
ATOM 1605 O O . TYR A 1 203 ? 11.637 8.939 7.711 1.00 80.38 203 TYR A O 1
ATOM 1613 N N . VAL A 1 204 ? 12.430 7.116 6.679 1.00 75.62 204 VAL A N 1
ATOM 1614 C CA . VAL A 1 204 ? 11.204 6.318 6.850 1.00 75.62 204 VAL A CA 1
ATOM 1615 C C . VAL A 1 204 ? 10.912 6.074 8.330 1.00 75.62 204 VAL A C 1
ATOM 1617 O O . VAL A 1 204 ? 9.777 6.275 8.770 1.00 75.62 204 VAL A O 1
ATOM 1620 N N . CYS A 1 205 ? 11.927 5.711 9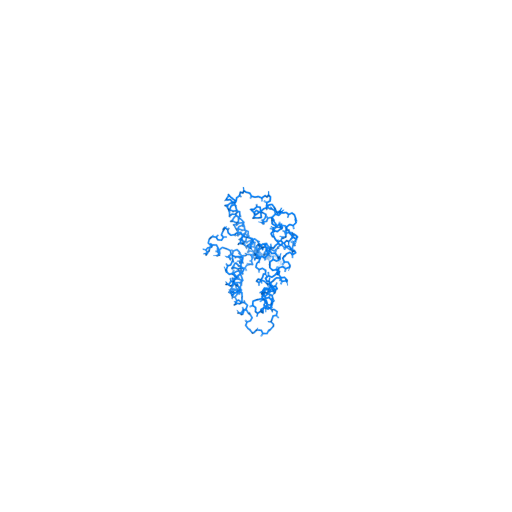.116 1.00 79.88 205 CYS A N 1
ATOM 1621 C CA . CYS A 1 205 ? 11.793 5.547 10.562 1.00 79.88 205 CYS A CA 1
ATOM 1622 C C . CYS A 1 205 ? 11.354 6.855 11.239 1.00 79.88 205 CYS A C 1
ATOM 1624 O O . CYS A 1 205 ? 10.456 6.841 12.083 1.00 79.88 205 CYS A O 1
ATOM 1626 N N . ALA A 1 206 ? 11.921 7.996 10.835 1.00 84.31 206 ALA A N 1
ATOM 1627 C CA . ALA A 1 206 ? 11.541 9.308 11.353 1.00 84.31 206 ALA A CA 1
ATOM 1628 C C . ALA A 1 206 ? 10.077 9.648 11.031 1.00 84.31 206 ALA A C 1
ATOM 1630 O O . ALA A 1 206 ? 9.332 10.055 11.926 1.00 84.31 206 ALA A O 1
ATOM 1631 N N . ILE A 1 207 ? 9.628 9.399 9.794 1.00 81.06 207 ILE A N 1
ATOM 1632 C CA . ILE A 1 207 ? 8.211 9.520 9.417 1.00 81.06 207 ILE A CA 1
ATOM 1633 C C . ILE A 1 207 ? 7.343 8.622 10.308 1.00 81.06 207 ILE A C 1
ATOM 1635 O O . ILE A 1 207 ? 6.277 9.046 10.763 1.00 81.06 207 ILE A O 1
ATOM 1639 N N . GLN A 1 208 ? 7.779 7.390 10.577 1.00 79.19 208 GLN A N 1
ATOM 1640 C CA . GLN A 1 208 ? 6.987 6.422 11.340 1.00 79.19 208 GLN A CA 1
ATOM 1641 C C . GLN A 1 208 ? 6.789 6.900 12.771 1.00 79.19 208 GLN A C 1
ATOM 1643 O O . GLN A 1 208 ? 5.661 6.918 13.269 1.00 79.19 208 GLN A O 1
ATOM 1648 N N . ILE A 1 209 ? 7.872 7.346 13.404 1.00 82.62 209 ILE A N 1
ATOM 1649 C CA . ILE A 1 209 ? 7.860 7.910 14.754 1.00 82.62 209 ILE A CA 1
ATOM 1650 C C . ILE A 1 209 ? 6.991 9.168 14.799 1.00 82.62 209 ILE A C 1
ATOM 1652 O O . ILE A 1 209 ? 6.182 9.317 15.720 1.00 82.62 209 ILE A O 1
ATOM 1656 N N . PHE A 1 210 ? 7.098 10.044 13.798 1.00 87.88 210 PHE A N 1
ATOM 1657 C CA . PHE A 1 210 ? 6.284 11.252 13.705 1.00 87.88 210 PHE A CA 1
ATOM 1658 C C . PHE A 1 210 ? 4.784 10.926 13.656 1.00 87.88 210 PHE A C 1
ATOM 1660 O O . PHE A 1 210 ? 4.018 11.431 14.479 1.00 87.88 210 PHE A O 1
ATOM 1667 N N . PHE A 1 211 ? 4.352 10.034 12.758 1.00 81.31 211 PHE A N 1
ATOM 1668 C CA . PHE A 1 211 ? 2.935 9.672 12.643 1.00 81.31 211 PHE A CA 1
ATOM 1669 C C . PHE A 1 211 ? 2.415 8.879 13.844 1.00 81.31 211 PHE A C 1
ATOM 1671 O O . PHE A 1 211 ? 1.268 9.081 14.249 1.00 81.31 211 PHE A O 1
ATOM 1678 N N . LEU A 1 212 ? 3.242 8.030 14.460 1.00 80.56 212 LEU A N 1
ATOM 1679 C CA . LEU A 1 212 ? 2.896 7.375 15.723 1.00 80.56 212 LEU A CA 1
ATOM 1680 C C . LEU A 1 212 ? 2.664 8.415 16.823 1.00 80.56 212 LEU A C 1
ATOM 1682 O O . LEU A 1 212 ? 1.615 8.396 17.468 1.00 80.56 212 LEU A O 1
ATOM 1686 N N . SER A 1 213 ? 3.579 9.372 16.972 1.00 84.25 213 SER A N 1
ATOM 1687 C CA . SER A 1 213 ? 3.477 10.449 17.963 1.00 84.25 213 SER A CA 1
ATOM 1688 C C . SER A 1 213 ? 2.234 11.310 17.734 1.00 84.25 213 SER A C 1
ATOM 1690 O O . SER A 1 213 ? 1.472 11.572 18.668 1.00 84.25 213 SER A O 1
ATOM 1692 N N . LEU A 1 214 ? 1.970 11.678 16.477 1.00 84.06 214 LEU A N 1
ATOM 1693 C CA . LEU A 1 214 ? 0.783 12.435 16.090 1.00 84.06 214 LEU A CA 1
ATOM 1694 C C . LEU A 1 214 ? -0.504 11.662 16.409 1.00 84.06 214 LEU A C 1
ATOM 1696 O O . LEU A 1 214 ? -1.436 12.234 16.974 1.00 84.06 214 LEU A O 1
ATOM 1700 N N . SER A 1 215 ? -0.545 10.359 16.111 1.00 78.06 215 SER A N 1
ATOM 1701 C CA . SER A 1 215 ? -1.714 9.514 16.387 1.00 78.06 215 SER A CA 1
ATOM 1702 C C . SER A 1 215 ? -2.016 9.406 17.889 1.00 78.06 215 SER A C 1
ATOM 1704 O O . SER A 1 215 ? -3.179 9.469 18.295 1.00 78.06 215 SER A O 1
ATOM 1706 N N . VAL A 1 216 ? -0.980 9.323 18.732 1.00 81.25 216 VAL A N 1
ATOM 1707 C CA . VAL A 1 216 ? -1.121 9.291 20.196 1.00 81.25 216 VAL A CA 1
ATOM 1708 C C . VAL A 1 216 ? -1.602 10.644 20.725 1.00 81.25 216 VAL A C 1
ATOM 1710 O O . VAL A 1 216 ? -2.549 10.682 21.515 1.00 81.25 216 VAL A O 1
ATOM 1713 N N . SER A 1 217 ? -1.012 11.752 20.265 1.00 84.12 217 SER A N 1
ATOM 1714 C CA . SER A 1 217 ? -1.429 13.108 20.660 1.00 84.12 217 SER A CA 1
ATOM 1715 C C . SER A 1 217 ? -2.874 13.411 20.264 1.00 84.12 217 SER A C 1
ATOM 1717 O O . SER A 1 217 ? -3.648 13.912 21.081 1.00 84.12 217 SER A O 1
ATOM 1719 N N . TRP A 1 218 ? -3.274 13.042 19.045 1.00 80.06 218 TRP A N 1
ATOM 1720 C CA . TRP A 1 218 ? -4.643 13.234 18.562 1.00 80.06 218 TRP A CA 1
ATOM 1721 C C . TRP A 1 218 ? -5.663 12.468 19.413 1.00 80.06 218 TRP A C 1
ATOM 1723 O O . TRP A 1 218 ? -6.688 13.019 19.821 1.00 80.06 218 TRP A O 1
ATOM 1733 N N . ARG A 1 219 ? -5.364 11.207 19.757 1.00 79.62 219 ARG A N 1
ATOM 1734 C CA . ARG A 1 219 ? -6.222 10.398 20.638 1.00 79.62 219 ARG A CA 1
ATOM 1735 C C . ARG A 1 219 ? -6.338 10.990 22.039 1.00 79.62 219 ARG A C 1
ATOM 1737 O O . ARG A 1 219 ? -7.437 11.000 22.590 1.00 79.62 219 ARG A O 1
ATOM 1744 N N . ARG A 1 220 ? -5.240 11.511 22.600 1.00 80.75 220 ARG A N 1
ATOM 1745 C CA . ARG A 1 220 ? -5.263 12.214 23.894 1.00 80.75 220 ARG A CA 1
ATOM 1746 C C . ARG A 1 220 ? -6.166 13.444 23.833 1.00 80.75 220 ARG A C 1
ATOM 1748 O O . ARG A 1 220 ? -7.031 13.584 24.689 1.00 80.75 220 ARG A O 1
ATOM 1755 N N . SER A 1 221 ? -6.030 14.280 22.803 1.00 83.75 221 SER A N 1
ATOM 1756 C CA . SER A 1 221 ? -6.877 15.467 22.620 1.00 83.75 221 SER A CA 1
ATOM 1757 C C . SER A 1 221 ? -8.368 15.108 22.551 1.00 83.75 221 SER A C 1
ATOM 1759 O O . SER A 1 221 ? -9.162 15.657 23.313 1.00 83.75 221 SER A O 1
ATOM 1761 N N . LEU A 1 222 ? -8.743 14.110 21.740 1.00 79.38 222 LEU A N 1
ATOM 1762 C CA . LEU A 1 222 ? -10.132 13.639 21.651 1.00 79.38 222 LEU A CA 1
ATOM 1763 C C . LEU A 1 222 ? -10.665 13.074 22.972 1.00 79.38 222 LEU A C 1
ATOM 1765 O O . LEU A 1 222 ? -11.843 13.258 23.285 1.00 79.38 222 LEU A O 1
ATOM 1769 N N . PHE A 1 223 ? -9.823 12.374 23.734 1.00 80.12 223 PHE A N 1
ATOM 1770 C CA . PHE A 1 223 ? -10.191 11.869 25.052 1.00 80.12 223 PHE A CA 1
ATOM 1771 C C . PHE A 1 223 ? -10.511 13.026 26.006 1.00 80.12 223 PHE A C 1
ATOM 1773 O O . PHE A 1 223 ? -11.591 13.042 26.595 1.00 80.12 223 PHE A O 1
ATOM 1780 N N . PHE A 1 224 ? -9.647 14.044 26.073 1.00 79.44 224 PHE A N 1
ATOM 1781 C CA . PHE A 1 224 ? -9.878 15.224 26.911 1.00 79.44 224 PHE A CA 1
ATOM 1782 C C . PHE A 1 224 ? -11.102 16.038 26.479 1.00 79.44 224 PHE A C 1
ATOM 1784 O O . PHE A 1 224 ? -11.847 16.499 27.336 1.00 79.44 224 PHE A O 1
ATOM 1791 N N . SER A 1 225 ? -11.388 16.159 25.179 1.00 80.00 225 SER A N 1
ATOM 1792 C CA . SER A 1 225 ? -12.601 16.850 24.711 1.00 80.00 225 SER A CA 1
ATOM 1793 C C . SER A 1 225 ? -13.904 16.112 25.051 1.00 80.00 225 SER A C 1
ATOM 1795 O O . SER A 1 225 ? -14.958 16.743 25.129 1.00 80.00 225 SER A O 1
ATOM 1797 N N . ARG A 1 226 ? -13.868 14.783 25.238 1.00 79.06 226 ARG A N 1
ATOM 1798 C CA . ARG A 1 226 ? -15.047 13.989 25.637 1.00 79.06 226 ARG A CA 1
ATOM 1799 C C . ARG A 1 226 ? -15.295 13.997 27.137 1.00 79.06 226 ARG A C 1
ATOM 1801 O O . ARG A 1 226 ? -16.446 13.860 27.548 1.00 79.06 226 ARG A O 1
ATOM 1808 N N . VAL A 1 227 ? -14.254 14.186 27.942 1.00 80.69 227 VAL A N 1
ATOM 1809 C CA . VAL A 1 227 ? -14.400 14.467 29.370 1.00 80.69 227 VAL A CA 1
ATOM 1810 C C . VAL A 1 227 ? -14.847 15.923 29.496 1.00 80.69 227 VAL A C 1
ATOM 1812 O O . VAL A 1 227 ? -14.057 16.812 29.799 1.00 80.69 227 VAL A O 1
ATOM 1815 N N . LYS A 1 228 ? -16.131 16.196 29.213 1.00 67.31 228 LYS A N 1
ATOM 1816 C CA . LYS A 1 228 ? -16.730 17.468 29.632 1.00 67.31 228 LYS A CA 1
ATOM 1817 C C . LYS A 1 228 ? -16.467 17.587 31.134 1.00 67.31 228 LYS A C 1
ATOM 1819 O O . LYS A 1 228 ? -16.781 16.626 31.843 1.00 67.31 228 LYS A O 1
ATOM 1824 N N . PRO A 1 229 ? -15.905 18.705 31.627 1.00 64.81 229 PRO A N 1
ATOM 1825 C CA . PRO A 1 229 ? -15.854 18.918 33.061 1.00 64.81 229 PRO A CA 1
ATOM 1826 C C . PRO A 1 229 ? -17.284 18.751 33.569 1.00 64.81 229 PRO A C 1
ATOM 1828 O O . PRO A 1 229 ? -18.208 19.358 33.019 1.00 64.81 229 PRO A O 1
ATOM 1831 N N . LEU A 1 230 ? -17.475 17.845 34.533 1.00 67.62 230 LEU A N 1
ATOM 1832 C CA . LEU A 1 230 ? -18.708 17.764 35.306 1.00 67.62 230 LEU A CA 1
ATOM 1833 C C . LEU A 1 230 ? -18.981 19.191 35.756 1.00 67.62 230 LEU A C 1
ATOM 1835 O O . LEU A 1 230 ? -18.217 19.719 36.559 1.00 67.62 230 LEU A O 1
ATOM 1839 N N . ASN A 1 231 ? -19.981 19.833 35.145 1.00 64.19 23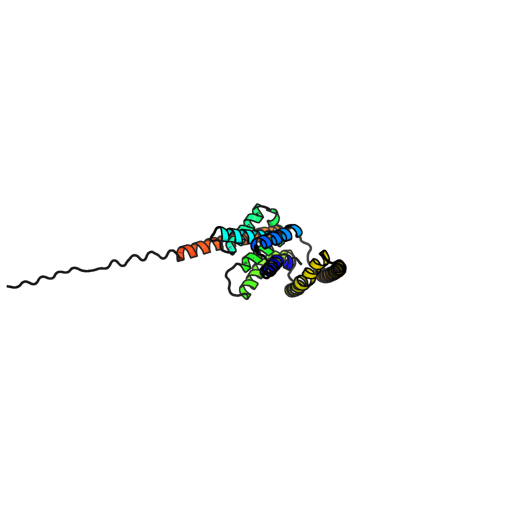1 ASN A N 1
ATOM 1840 C CA . ASN A 1 231 ? -20.380 21.184 35.503 1.00 64.19 231 ASN A CA 1
ATOM 1841 C C . ASN A 1 231 ? -20.561 21.158 37.021 1.00 64.19 231 ASN A C 1
ATOM 1843 O O . ASN A 1 231 ? -21.447 20.422 37.468 1.00 64.19 231 ASN A O 1
ATOM 1847 N N . PRO A 1 232 ? -19.735 21.867 37.814 1.00 65.19 232 PRO A N 1
ATOM 1848 C CA . PRO A 1 232 ? -19.999 21.972 39.231 1.00 65.19 232 PRO A CA 1
ATOM 1849 C C . PRO A 1 232 ? -21.362 22.646 39.313 1.00 65.19 232 PRO A C 1
ATOM 1851 O O . PRO A 1 232 ? -21.543 23.785 38.876 1.00 65.19 232 PRO A O 1
ATOM 1854 N N . SER A 1 233 ? -22.356 21.864 39.723 1.00 63.62 233 SER A N 1
ATOM 1855 C CA . SER A 1 233 ? -23.729 22.306 39.876 1.00 63.62 233 SER A CA 1
ATOM 1856 C C . SER A 1 233 ? -23.705 23.622 40.634 1.00 63.62 233 SER A C 1
ATOM 1858 O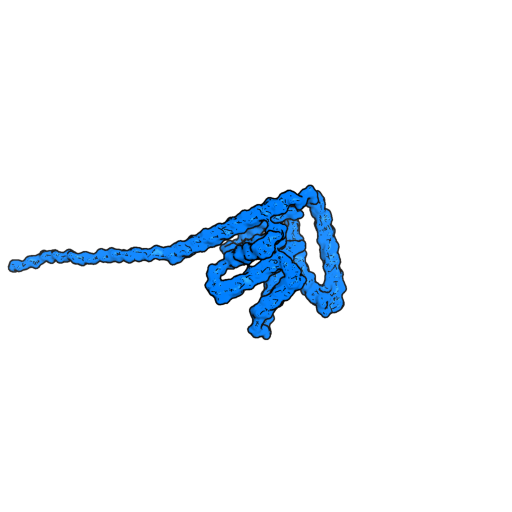 O . SER A 1 233 ? -23.156 23.680 41.734 1.00 63.62 233 SER A O 1
ATOM 1860 N N . LYS A 1 234 ? -24.278 24.665 40.024 1.00 57.50 234 LYS A N 1
ATOM 1861 C CA . LYS A 1 234 ? -24.635 25.915 40.691 1.00 57.50 234 LYS A CA 1
ATOM 1862 C C . LYS A 1 234 ? -25.200 25.564 42.067 1.00 57.50 234 LYS A C 1
ATOM 1864 O O . LYS A 1 234 ? -26.298 25.015 42.137 1.00 57.50 234 LYS A O 1
ATOM 1869 N N . SER A 1 235 ? -24.457 25.850 43.137 1.00 60.97 235 SER A N 1
ATOM 1870 C CA . SER A 1 235 ? -25.019 25.868 44.479 1.00 60.97 235 SER A CA 1
ATOM 1871 C C . SER A 1 235 ? -26.044 26.992 44.480 1.00 60.97 235 SER A C 1
ATOM 1873 O O . SER A 1 235 ? -25.710 28.177 44.462 1.00 60.97 235 SER A O 1
ATOM 1875 N N . THR A 1 236 ? -27.305 26.605 44.373 1.00 60.03 236 THR A N 1
ATOM 1876 C CA . THR A 1 236 ? -28.454 27.477 44.540 1.00 60.03 236 THR A CA 1
ATOM 1877 C C . THR A 1 236 ? -28.383 28.098 45.927 1.00 60.03 236 THR A C 1
ATOM 1879 O O . THR A 1 236 ? -28.639 27.436 46.928 1.00 60.03 236 THR A O 1
ATOM 1882 N N . ASN A 1 237 ? -28.033 29.381 45.971 1.00 66.56 237 ASN A N 1
ATOM 1883 C CA . ASN A 1 237 ? -28.429 30.263 47.055 1.00 66.56 237 ASN A CA 1
ATOM 1884 C C . ASN A 1 237 ? -29.963 30.291 47.100 1.00 66.56 237 ASN A C 1
ATOM 1886 O O . ASN A 1 237 ? -30.593 30.770 46.158 1.00 66.56 237 ASN A O 1
ATOM 1890 N N . SER A 1 238 ? -30.556 29.829 48.199 1.00 58.16 238 SER A N 1
ATOM 1891 C CA . SER A 1 238 ? -31.906 30.228 48.597 1.00 58.16 238 SER A CA 1
ATOM 1892 C C . SER A 1 238 ? -31.920 30.570 50.086 1.00 58.16 238 SER A C 1
ATOM 1894 O O . SER A 1 238 ? -31.836 29.709 50.955 1.00 58.16 238 SER A O 1
ATOM 1896 N N . SER A 1 239 ? -31.989 31.877 50.305 1.00 64.44 239 SER A N 1
ATOM 1897 C CA . SER A 1 239 ? -32.340 32.657 51.491 1.00 64.44 239 SER A CA 1
ATOM 1898 C C . SER A 1 239 ? -33.385 32.069 52.450 1.00 64.44 239 SER A C 1
ATOM 1900 O O . SER A 1 239 ? -34.444 31.627 52.009 1.00 64.44 239 SER A O 1
ATOM 1902 N N . SER A 1 240 ? -33.192 32.302 53.753 1.00 55.66 240 SER A N 1
ATOM 1903 C CA . SER A 1 240 ? -34.285 32.491 54.718 1.00 55.66 240 SER A CA 1
ATOM 1904 C C . SER A 1 240 ? -33.975 33.684 55.634 1.00 55.66 240 SER A C 1
ATOM 1906 O O . SER A 1 240 ? -33.290 33.548 56.646 1.00 55.66 240 SER A O 1
ATOM 1908 N N . GLY A 1 241 ? -34.444 34.870 55.239 1.00 61.06 241 GLY A N 1
ATOM 1909 C CA . GLY A 1 241 ? -34.548 36.040 56.108 1.00 61.06 241 GLY A CA 1
ATOM 1910 C C . GLY A 1 241 ? -35.971 36.136 56.652 1.00 61.06 241 GLY A C 1
ATOM 1911 O O . GLY A 1 241 ? -36.906 36.328 55.878 1.00 61.06 241 GLY A O 1
ATOM 1912 N N . THR A 1 242 ? -36.135 36.001 57.966 1.00 61.28 242 THR A N 1
ATOM 1913 C CA . THR A 1 242 ? -37.419 36.164 58.662 1.00 61.28 242 THR A CA 1
ATOM 1914 C C . THR A 1 242 ? -37.391 37.495 59.410 1.00 61.28 242 THR A C 1
ATOM 1916 O O . THR A 1 242 ? -36.704 37.643 60.417 1.00 61.28 242 THR A O 1
ATOM 1919 N N . SER A 1 243 ? -38.095 38.488 58.866 1.00 59.28 243 SER A N 1
ATOM 1920 C CA . SER A 1 243 ? -38.290 39.810 59.465 1.00 59.28 243 SER A CA 1
ATOM 1921 C C . SER A 1 243 ? -39.464 39.769 60.447 1.00 59.28 243 SER A C 1
ATOM 1923 O O . SER A 1 243 ? -40.542 39.274 60.118 1.00 59.28 243 SER A O 1
ATOM 1925 N N . ALA A 1 244 ? -39.229 40.274 61.657 1.00 53.00 244 ALA A N 1
ATOM 1926 C CA . ALA A 1 244 ? -40.193 40.396 62.738 1.00 53.00 244 ALA A CA 1
ATOM 1927 C C . ALA A 1 244 ? -41.243 41.485 62.453 1.00 53.00 244 ALA A C 1
ATOM 1929 O O . ALA A 1 244 ? -40.904 42.587 62.023 1.00 53.00 244 ALA A O 1
ATOM 1930 N N . LYS A 1 245 ? -42.509 41.211 62.785 1.00 58.72 245 LYS A N 1
ATOM 1931 C CA . LYS A 1 245 ? -43.530 42.244 63.002 1.00 58.72 245 LYS A CA 1
ATOM 1932 C C . LYS A 1 245 ? -44.305 41.946 64.284 1.00 58.72 245 LYS A C 1
ATOM 1934 O O . 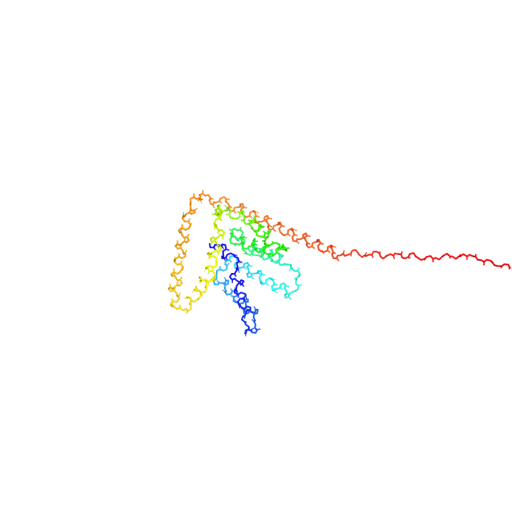LYS A 1 245 ? -45.004 40.945 64.380 1.00 58.72 245 LYS A O 1
ATOM 1939 N N . VAL A 1 246 ? -44.122 42.843 65.249 1.00 51.03 246 VAL A N 1
ATOM 1940 C CA . VAL A 1 246 ? -44.878 42.999 66.497 1.00 51.03 246 VAL A CA 1
ATOM 1941 C C . VAL A 1 246 ? -46.255 43.587 66.172 1.00 51.03 246 VAL A C 1
ATOM 1943 O O . VAL A 1 246 ? -46.325 44.496 65.340 1.00 51.03 246 VAL A O 1
ATOM 1946 N N . PRO A 1 247 ? -47.321 43.143 66.854 1.00 60.09 247 PRO A N 1
ATOM 1947 C CA . PRO A 1 247 ? -48.402 44.058 67.183 1.00 60.09 247 PRO A CA 1
ATOM 1948 C C . PRO A 1 247 ? -48.693 44.073 68.689 1.00 60.09 247 PRO A C 1
ATOM 1950 O O . PRO A 1 247 ? -48.790 43.034 69.343 1.00 60.09 247 PRO A O 1
ATOM 1953 N N . SER A 1 248 ? -48.791 45.304 69.184 1.00 65.31 248 SER A N 1
ATOM 1954 C CA . SER A 1 248 ? -49.463 45.758 70.404 1.00 65.31 248 SER A CA 1
ATOM 1955 C C . SER A 1 248 ? -50.978 45.655 70.288 1.00 65.31 248 SER A C 1
ATOM 1957 O O . SER A 1 248 ? -51.462 45.960 69.172 1.00 65.31 248 SER A O 1
#

pLDDT: mean 78.2, std 13.04, range [38.91, 95.88]